Protein AF-A0AAN5DGM5-F1 (afdb_monomer_lite)

Radius of gyration: 19.51 Å; chains: 1; bounding box: 42×39×51 Å

Sequence (216 aa):
RHYKTPEELQELLDSEIKGEKAELPANNFLENSLRIAIAGEFTATELKVYGYPEVNPQYLFLVEYSKLQFPYLHVRAPLNGHKLDLLEESAPLIISKIAHLLAKHGKLLVVGDAESCDICYRHLCTVTGEKYQTSPVSPTCACGMFYMTPSQKEAVLAENFTVPEGFSLEPVDVDRDGETIHRLWKNGISAELPRNRLRYLPSLCARTTEGESQDG

InterPro domains:
  IPR053225 Acyl-CoA N-acyltransferase VerG-like [PTHR20958] (2-212)

Structure (mmCIF, N/CA/C/O backbone):
data_AF-A0AAN5DGM5-F1
#
_entry.id   AF-A0AAN5DGM5-F1
#
loop_
_atom_site.group_PDB
_atom_site.id
_atom_site.type_symbol
_atom_site.label_atom_id
_atom_site.label_alt_id
_atom_site.label_comp_id
_atom_site.label_asym_id
_atom_site.label_entity_id
_atom_site.label_seq_id
_atom_site.pdbx_PDB_ins_code
_atom_site.Cartn_x
_atom_site.Cartn_y
_atom_site.Cartn_z
_atom_site.occupancy
_atom_site.B_iso_or_equiv
_atom_site.auth_seq_id
_atom_site.auth_comp_id
_atom_site.auth_asym_id
_atom_site.auth_atom_id
_atom_site.pdbx_PDB_model_num
ATOM 1 N N . ARG A 1 1 ? -11.611 10.936 11.040 1.00 93.25 1 ARG A N 1
ATOM 2 C CA . ARG A 1 1 ? -11.872 11.398 9.653 1.00 93.25 1 ARG A CA 1
ATOM 3 C C . ARG A 1 1 ? -11.704 10.234 8.686 1.00 93.25 1 ARG A C 1
ATOM 5 O O . ARG A 1 1 ? -10.766 9.465 8.849 1.00 93.25 1 ARG A O 1
ATOM 12 N N . HIS A 1 2 ? -12.602 10.075 7.714 1.00 94.94 2 HIS A N 1
ATOM 13 C CA . HIS A 1 2 ? -12.475 9.107 6.615 1.00 94.94 2 HIS A CA 1
ATOM 14 C C . HIS A 1 2 ? -12.337 9.904 5.319 1.00 94.94 2 HIS A C 1
ATOM 16 O O . HIS A 1 2 ? -13.232 10.693 5.033 1.00 94.94 2 HIS A O 1
ATOM 22 N N . TYR A 1 3 ? -11.238 9.710 4.592 1.00 94.06 3 TYR A N 1
ATOM 23 C CA . TYR A 1 3 ? -10.985 10.326 3.290 1.00 94.06 3 TYR A CA 1
ATOM 24 C C . TYR A 1 3 ? -11.535 9.401 2.205 1.00 94.06 3 TYR A C 1
ATOM 26 O O . TYR A 1 3 ? -11.106 8.250 2.107 1.00 94.06 3 TYR A O 1
ATOM 34 N N . LYS A 1 4 ? -12.537 9.867 1.464 1.00 91.00 4 LYS A N 1
ATOM 35 C CA . LYS A 1 4 ? -13.347 9.054 0.550 1.00 91.00 4 LYS A CA 1
ATOM 36 C C . LYS A 1 4 ? -13.208 9.470 -0.903 1.00 91.00 4 LYS A C 1
ATOM 38 O O . LYS A 1 4 ? -13.344 8.609 -1.767 1.00 91.00 4 LYS A O 1
ATOM 43 N N . THR A 1 5 ? -13.025 10.759 -1.175 1.00 92.00 5 THR A N 1
ATOM 44 C CA . THR A 1 5 ? -12.980 11.264 -2.554 1.00 92.00 5 THR A CA 1
ATOM 45 C C . THR A 1 5 ? -11.542 11.472 -3.029 1.00 92.00 5 THR A C 1
ATOM 47 O O . THR A 1 5 ? -10.653 11.682 -2.198 1.00 92.00 5 THR A O 1
ATOM 50 N N . PRO A 1 6 ? -11.284 11.437 -4.350 1.00 91.31 6 PRO A N 1
ATOM 51 C CA . PRO A 1 6 ? -9.972 11.774 -4.899 1.00 91.31 6 PRO A CA 1
ATOM 52 C C . PRO A 1 6 ? -9.467 13.146 -4.438 1.00 91.31 6 PRO A C 1
ATOM 54 O O . PRO A 1 6 ? -8.285 13.287 -4.146 1.00 91.31 6 PRO A O 1
ATOM 57 N N . GLU A 1 7 ? -10.353 14.134 -4.292 1.00 94.88 7 GLU A N 1
ATOM 58 C CA . GLU A 1 7 ? -10.009 15.474 -3.805 1.00 94.88 7 GLU A CA 1
ATOM 59 C C . GLU A 1 7 ? -9.553 15.438 -2.343 1.00 94.88 7 GLU A C 1
ATOM 61 O O . GLU A 1 7 ? -8.513 15.998 -2.012 1.00 94.88 7 GLU A O 1
ATOM 66 N N . GLU A 1 8 ? -10.270 14.722 -1.471 1.00 94.81 8 GLU A N 1
ATOM 67 C CA . GLU A 1 8 ? -9.873 14.555 -0.066 1.00 94.81 8 GLU A CA 1
ATOM 68 C C . GLU A 1 8 ? -8.538 13.809 0.074 1.00 94.81 8 GLU A C 1
ATOM 70 O O . GLU A 1 8 ? -7.737 14.116 0.960 1.00 94.81 8 GLU A O 1
ATOM 75 N N . LEU A 1 9 ? -8.291 12.817 -0.787 1.00 94.06 9 LEU A N 1
ATOM 76 C CA . LEU A 1 9 ? -7.024 12.087 -0.826 1.00 94.06 9 LEU A CA 1
ATOM 77 C C . LEU A 1 9 ? -5.889 12.964 -1.368 1.00 94.06 9 LEU A C 1
ATOM 79 O O . LEU A 1 9 ? -4.776 12.881 -0.851 1.00 94.06 9 LEU A O 1
ATOM 83 N N . GLN A 1 10 ? -6.162 13.823 -2.353 1.00 94.44 10 GLN A N 1
ATOM 84 C CA . GLN A 1 10 ? -5.197 14.787 -2.878 1.00 94.44 10 GLN A CA 1
ATOM 85 C C . GLN A 1 10 ? -4.853 15.854 -1.833 1.00 94.44 10 GLN A C 1
ATOM 87 O O . GLN A 1 10 ? -3.680 16.158 -1.652 1.00 94.44 10 GLN A O 1
ATOM 92 N N . GLU A 1 11 ? -5.835 16.374 -1.091 1.00 93.69 11 GLU A N 1
ATOM 93 C CA . GLU A 1 11 ? -5.597 17.279 0.042 1.00 93.69 11 GLU A CA 1
ATOM 94 C C . GLU A 1 11 ? -4.718 16.622 1.113 1.00 93.69 11 GLU A C 1
ATOM 96 O O . GLU A 1 11 ? -3.781 17.240 1.627 1.00 93.69 11 GLU A O 1
ATOM 101 N N . LEU A 1 12 ? -5.001 15.357 1.444 1.00 93.25 12 LEU A N 1
ATOM 102 C CA . LEU A 1 12 ? -4.192 14.597 2.390 1.00 93.25 12 LEU A CA 1
ATOM 103 C C . LEU A 1 12 ? -2.760 14.427 1.875 1.00 93.25 12 LEU A C 1
ATOM 105 O O . LEU A 1 12 ? -1.821 14.732 2.612 1.00 93.25 12 LEU A O 1
ATOM 109 N N . LEU A 1 13 ? -2.600 13.989 0.624 1.00 92.12 13 LEU A N 1
ATOM 110 C CA . LEU A 1 13 ? -1.303 13.828 -0.030 1.00 92.12 13 LEU A CA 1
ATOM 111 C C . LEU A 1 13 ? -0.506 15.133 0.030 1.00 92.12 13 LEU A C 1
ATOM 113 O O . LEU A 1 13 ? 0.624 15.148 0.504 1.00 92.12 13 LEU A O 1
ATOM 117 N N . ASP A 1 14 ? -1.129 16.241 -0.346 1.00 91.81 14 ASP A N 1
ATOM 118 C CA . ASP A 1 14 ? -0.544 17.573 -0.299 1.00 91.81 14 ASP A CA 1
ATOM 119 C C . ASP A 1 14 ? -0.138 18.008 1.116 1.00 91.81 14 ASP A C 1
ATOM 121 O O . ASP A 1 14 ? 0.838 18.732 1.286 1.00 91.81 14 ASP A O 1
ATOM 125 N N . SER A 1 15 ? -0.888 17.622 2.146 1.00 89.75 15 SER A N 1
ATOM 126 C CA . SER A 1 15 ? -0.602 18.022 3.531 1.00 89.75 15 SER A CA 1
ATOM 127 C C . SER A 1 15 ? 0.514 17.195 4.190 1.00 89.75 15 SER A C 1
ATOM 129 O O . SER A 1 15 ? 1.285 17.701 5.021 1.00 89.75 15 SER A O 1
ATOM 131 N N . GLU A 1 16 ? 0.621 15.921 3.811 1.00 88.38 16 GLU A N 1
ATOM 132 C CA . GLU A 1 16 ? 1.571 14.969 4.386 1.00 88.38 16 GLU A CA 1
ATOM 133 C C . GLU A 1 16 ? 2.859 14.841 3.571 1.00 88.38 16 GLU A C 1
ATOM 135 O O . GLU A 1 16 ? 3.901 14.551 4.153 1.00 88.38 16 GLU A O 1
ATOM 140 N N . ILE A 1 17 ? 2.811 15.115 2.267 1.00 86.75 17 ILE A N 1
ATOM 141 C CA . ILE A 1 17 ? 3.907 14.941 1.305 1.00 86.75 17 ILE A CA 1
ATOM 142 C C . ILE A 1 17 ? 4.260 16.301 0.674 1.00 86.75 17 ILE A C 1
ATOM 144 O O . ILE A 1 17 ? 4.152 16.514 -0.532 1.00 86.75 17 ILE A O 1
ATOM 148 N N . LYS A 1 18 ? 4.670 17.265 1.508 1.00 81.75 18 LYS A N 1
ATOM 149 C CA . LYS A 1 18 ? 5.222 18.561 1.068 1.00 81.75 18 LYS A CA 1
ATOM 150 C C . LYS A 1 18 ? 6.511 18.898 1.805 1.00 81.75 18 LYS A C 1
ATOM 152 O O . LYS A 1 18 ? 6.652 18.615 2.997 1.00 81.75 18 LYS A O 1
ATOM 157 N N . GLY A 1 19 ? 7.422 19.555 1.087 1.00 81.94 19 GLY A N 1
ATOM 158 C CA . GLY A 1 19 ? 8.721 19.976 1.609 1.00 81.94 19 GLY A CA 1
ATOM 159 C C . GLY A 1 19 ? 9.521 18.792 2.150 1.00 81.94 19 GLY A C 1
ATOM 160 O O . GLY A 1 19 ? 9.533 17.722 1.552 1.00 81.94 19 GLY A O 1
ATOM 161 N N . GLU A 1 20 ? 10.125 18.968 3.321 1.00 81.00 20 GLU A N 1
ATOM 162 C CA . GLU A 1 20 ? 10.979 17.960 3.965 1.00 81.00 20 GLU A CA 1
ATOM 163 C C . GLU A 1 20 ? 10.255 16.640 4.271 1.00 81.00 20 GLU A C 1
ATOM 165 O O . GLU A 1 20 ? 10.893 15.596 4.357 1.00 81.00 20 GLU A O 1
ATOM 170 N N . LYS A 1 21 ? 8.919 16.641 4.396 1.00 82.56 21 LYS A N 1
ATOM 171 C CA . LYS A 1 21 ? 8.162 15.406 4.645 1.00 82.56 21 LYS A CA 1
ATOM 172 C C . LYS A 1 21 ? 8.168 14.450 3.450 1.00 82.56 21 LYS A C 1
ATOM 174 O O . LYS A 1 21 ? 8.011 13.250 3.662 1.00 82.56 21 LYS A O 1
ATOM 179 N N . ALA A 1 22 ? 8.317 14.960 2.226 1.00 79.06 22 ALA A N 1
ATOM 180 C CA . ALA A 1 22 ? 8.390 14.123 1.026 1.00 79.06 22 ALA A CA 1
ATOM 181 C C . ALA A 1 22 ? 9.665 13.265 1.002 1.00 79.06 22 ALA A C 1
ATOM 183 O O . ALA A 1 22 ? 9.681 12.194 0.413 1.00 79.06 22 ALA A O 1
ATOM 184 N N . GLU A 1 23 ? 10.702 13.705 1.714 1.00 79.19 23 GLU A N 1
ATOM 185 C CA . GLU A 1 23 ? 11.991 13.019 1.807 1.00 79.19 23 GLU A CA 1
ATOM 186 C C . GLU A 1 23 ? 12.019 11.924 2.882 1.00 79.19 23 GLU A C 1
ATOM 188 O O . GLU A 1 23 ? 13.017 11.221 3.039 1.00 79.19 23 GLU A O 1
ATOM 193 N N . LEU A 1 24 ? 10.949 11.792 3.676 1.00 79.69 24 LEU A N 1
ATOM 194 C CA . LEU A 1 24 ? 10.902 10.835 4.774 1.00 79.69 24 LEU A CA 1
ATOM 195 C C . LEU A 1 24 ? 10.512 9.451 4.248 1.00 79.69 24 LEU A C 1
ATOM 197 O O . LEU A 1 24 ? 9.381 9.277 3.791 1.00 79.69 24 LEU A O 1
ATOM 201 N N . PRO A 1 25 ? 11.361 8.421 4.409 1.00 77.50 25 PRO A N 1
ATOM 202 C CA . PRO A 1 25 ? 11.077 7.091 3.870 1.00 77.50 25 PRO A CA 1
ATOM 203 C C . PRO A 1 25 ? 9.758 6.485 4.383 1.00 77.50 25 PRO A C 1
ATOM 205 O O . PRO A 1 25 ? 9.043 5.807 3.644 1.00 77.50 25 PRO A O 1
ATOM 208 N N . ALA A 1 26 ? 9.380 6.805 5.627 1.00 76.44 26 ALA A N 1
ATOM 209 C CA . ALA A 1 26 ? 8.115 6.395 6.243 1.00 76.44 26 ALA A CA 1
ATOM 210 C C . ALA A 1 26 ? 6.863 6.901 5.496 1.00 76.44 26 ALA A C 1
ATOM 212 O O . ALA A 1 26 ? 5.772 6.358 5.672 1.00 76.44 26 ALA A O 1
ATOM 213 N N . ASN A 1 27 ? 7.004 7.931 4.660 1.00 84.38 27 ASN A N 1
ATOM 214 C CA . ASN A 1 27 ? 5.920 8.503 3.876 1.00 84.38 27 ASN A CA 1
ATOM 215 C C . ASN A 1 27 ? 5.805 7.902 2.462 1.00 84.38 27 ASN A C 1
ATOM 217 O O . ASN A 1 27 ? 4.760 8.070 1.837 1.00 84.38 27 ASN A O 1
ATOM 221 N N . ASN A 1 28 ? 6.790 7.133 1.978 1.00 82.12 28 ASN A N 1
ATOM 222 C CA . ASN A 1 28 ? 6.756 6.548 0.628 1.00 82.12 28 ASN A CA 1
ATOM 223 C C . ASN A 1 28 ? 5.550 5.625 0.413 1.00 82.12 28 ASN A C 1
ATOM 225 O O . ASN A 1 28 ? 4.929 5.631 -0.649 1.00 82.12 28 ASN A O 1
ATOM 229 N N . PHE A 1 29 ? 5.198 4.822 1.423 1.00 82.81 29 PHE A N 1
ATOM 230 C CA . PHE A 1 29 ? 4.027 3.948 1.334 1.00 82.81 29 PHE A CA 1
ATOM 231 C C . PHE A 1 29 ? 2.728 4.758 1.250 1.00 82.81 29 PHE A C 1
ATOM 233 O O . PHE A 1 29 ? 1.855 4.441 0.440 1.00 82.81 29 PHE A O 1
ATOM 240 N N . LEU A 1 30 ? 2.614 5.814 2.065 1.00 87.88 30 LEU A N 1
ATOM 241 C CA . LEU A 1 30 ? 1.468 6.721 2.059 1.00 87.88 30 LEU A CA 1
ATOM 242 C C . LEU A 1 30 ? 1.332 7.398 0.693 1.00 87.88 30 LEU A C 1
ATOM 244 O O . LEU A 1 30 ? 0.261 7.334 0.097 1.00 87.88 30 LEU A O 1
ATOM 248 N N . GLU A 1 31 ? 2.414 7.988 0.182 1.00 89.31 31 GLU A N 1
ATOM 249 C CA . GLU A 1 31 ? 2.430 8.650 -1.121 1.00 89.31 31 GLU A CA 1
ATOM 250 C C . GLU A 1 31 ? 1.983 7.705 -2.239 1.00 89.31 31 GLU A C 1
ATOM 252 O O . GLU A 1 31 ? 1.035 8.015 -2.960 1.00 89.31 31 GLU A O 1
ATOM 257 N N . ASN A 1 32 ? 2.617 6.535 -2.359 1.00 86.31 32 ASN A N 1
ATOM 258 C CA . ASN A 1 32 ? 2.301 5.581 -3.420 1.00 86.31 32 ASN A CA 1
ATOM 259 C C . ASN A 1 32 ? 0.852 5.090 -3.332 1.00 86.31 32 ASN A C 1
ATOM 261 O O . ASN A 1 32 ? 0.148 5.068 -4.340 1.00 86.31 32 ASN A O 1
ATOM 265 N N . SER A 1 33 ? 0.384 4.750 -2.129 1.00 87.56 33 SER A N 1
ATOM 266 C CA . SER A 1 33 ? -0.987 4.271 -1.924 1.00 87.56 33 SER A CA 1
ATOM 267 C C . SER A 1 33 ? -2.019 5.333 -2.300 1.00 87.56 33 SER A C 1
ATOM 269 O O . SER A 1 33 ? -2.997 5.030 -2.983 1.00 87.56 33 SER A O 1
ATOM 271 N N . LEU A 1 34 ? -1.793 6.588 -1.894 1.00 90.69 34 LEU A N 1
ATOM 272 C CA . LEU A 1 34 ? -2.684 7.698 -2.229 1.00 90.69 34 LEU A CA 1
ATOM 273 C C . LEU A 1 34 ? -2.665 7.997 -3.727 1.00 90.69 34 LEU A C 1
ATOM 275 O O . LEU A 1 34 ? -3.733 8.127 -4.314 1.00 90.69 34 LEU A O 1
ATOM 279 N N . ARG A 1 35 ? -1.491 8.053 -4.368 1.00 89.38 35 ARG A N 1
ATOM 280 C CA . ARG A 1 35 ? -1.385 8.302 -5.816 1.00 89.38 35 ARG A CA 1
ATOM 281 C C . ARG A 1 35 ? -2.115 7.241 -6.634 1.00 89.38 35 ARG A C 1
ATOM 283 O O . ARG A 1 35 ? -2.864 7.594 -7.538 1.00 89.38 35 ARG A O 1
ATOM 290 N N . ILE A 1 36 ? -1.945 5.965 -6.285 1.00 85.00 36 ILE A N 1
ATOM 291 C CA . ILE A 1 36 ? -2.647 4.854 -6.943 1.00 85.00 36 ILE A CA 1
ATOM 292 C C . ILE A 1 36 ? -4.165 4.992 -6.761 1.00 85.00 36 ILE A C 1
ATOM 294 O O . ILE A 1 36 ? -4.918 4.845 -7.724 1.00 85.00 36 ILE A O 1
ATOM 298 N N . ALA A 1 37 ? -4.621 5.308 -5.546 1.00 87.31 37 ALA A N 1
ATOM 299 C CA . ALA A 1 37 ? -6.043 5.480 -5.265 1.00 87.31 37 ALA A CA 1
ATOM 300 C C . ALA A 1 37 ? -6.655 6.701 -5.973 1.00 87.31 37 ALA A C 1
ATOM 302 O O . ALA A 1 37 ? -7.774 6.607 -6.469 1.00 87.31 37 ALA A O 1
ATOM 303 N N . ILE A 1 38 ? -5.928 7.821 -6.056 1.00 88.94 38 ILE A N 1
ATOM 304 C CA . ILE A 1 38 ? -6.352 9.047 -6.754 1.00 88.94 38 ILE A CA 1
ATOM 305 C C . ILE A 1 38 ? -6.452 8.805 -8.261 1.00 88.94 38 ILE A C 1
ATOM 307 O O . ILE A 1 38 ? -7.429 9.221 -8.877 1.00 88.94 38 ILE A O 1
ATOM 311 N N . ALA A 1 39 ? -5.465 8.121 -8.850 1.00 84.00 39 ALA A N 1
ATOM 312 C CA . ALA A 1 39 ? -5.478 7.797 -10.273 1.00 84.00 39 ALA A CA 1
ATOM 313 C C . ALA A 1 39 ? -6.661 6.884 -10.641 1.00 84.00 39 ALA A C 1
ATOM 315 O O . ALA A 1 39 ? -7.145 6.916 -11.768 1.00 84.00 39 ALA A O 1
ATOM 316 N N . GLY A 1 40 ? -7.136 6.062 -9.695 1.00 76.81 40 GLY A N 1
ATOM 317 C CA . GLY A 1 40 ? -8.248 5.132 -9.911 1.00 76.81 40 GLY A CA 1
ATOM 318 C C . GLY A 1 40 ? -7.931 4.012 -10.910 1.00 76.81 40 GLY A C 1
ATOM 319 O O . GLY A 1 40 ? -8.819 3.245 -11.278 1.00 76.81 40 GLY A O 1
ATOM 320 N N . GLU A 1 41 ? -6.675 3.903 -11.347 1.00 69.44 41 GLU A N 1
ATOM 321 C CA . GLU A 1 41 ? -6.234 2.954 -12.371 1.00 69.44 41 GLU A CA 1
ATOM 322 C C . GLU A 1 41 ? -6.174 1.522 -11.822 1.00 69.44 41 GLU A C 1
ATOM 324 O O . GLU A 1 41 ? -6.493 0.560 -12.520 1.00 69.44 41 GLU A O 1
ATOM 329 N N . PHE A 1 42 ? -5.847 1.361 -10.536 1.00 69.06 42 PHE A N 1
ATOM 330 C CA . PHE A 1 42 ? -5.748 0.052 -9.899 1.00 69.06 42 PHE A CA 1
ATOM 331 C C . PHE A 1 42 ? -7.088 -0.403 -9.304 1.00 69.06 42 PHE A C 1
ATOM 333 O O . PHE A 1 42 ? -7.377 -0.208 -8.127 1.00 69.06 42 PHE A O 1
ATOM 340 N N . THR A 1 43 ? -7.909 -1.061 -10.121 1.00 70.12 43 THR A N 1
ATOM 341 C CA . THR A 1 43 ? -9.258 -1.525 -9.728 1.00 70.12 43 THR A CA 1
ATOM 342 C C . THR A 1 43 ? -9.278 -2.855 -8.966 1.00 70.12 43 THR A C 1
ATOM 344 O O . THR A 1 43 ? -10.329 -3.292 -8.496 1.00 70.12 43 THR A O 1
ATOM 347 N N . ALA A 1 44 ? -8.127 -3.518 -8.823 1.00 74.81 44 ALA A N 1
ATOM 348 C CA . ALA A 1 44 ? -8.047 -4.835 -8.193 1.00 74.81 44 ALA A CA 1
ATOM 349 C C . ALA A 1 44 ? -8.237 -4.796 -6.672 1.00 74.81 44 ALA A C 1
ATOM 351 O O . ALA A 1 44 ? -8.531 -5.830 -6.067 1.00 74.81 44 ALA A O 1
ATOM 352 N N . THR A 1 45 ? -8.056 -3.630 -6.052 1.00 83.38 45 THR A N 1
ATOM 353 C CA . THR A 1 45 ? -8.182 -3.445 -4.607 1.00 83.38 45 THR A CA 1
ATOM 354 C C . THR A 1 45 ? -8.903 -2.152 -4.284 1.00 83.38 45 THR A C 1
ATOM 356 O O . THR A 1 45 ? -8.751 -1.149 -4.971 1.00 83.38 45 THR A O 1
ATOM 359 N N . GLU A 1 46 ? -9.632 -2.164 -3.182 1.00 88.62 46 GLU A N 1
ATOM 360 C CA . GLU A 1 46 ? -10.189 -0.976 -2.560 1.00 88.62 46 GLU A CA 1
ATOM 361 C C . GLU A 1 46 ? -9.207 -0.459 -1.507 1.00 88.62 46 GLU A C 1
ATOM 363 O O . GLU A 1 46 ? -8.685 -1.243 -0.710 1.00 88.62 46 GLU A O 1
ATOM 368 N N . LEU A 1 47 ? -8.991 0.858 -1.477 1.00 91.31 47 LEU A N 1
ATOM 369 C CA . LEU A 1 47 ? -8.238 1.539 -0.427 1.00 91.31 47 LEU A CA 1
ATOM 370 C C . LEU A 1 47 ? -9.186 2.418 0.390 1.00 91.31 47 LEU A C 1
ATOM 372 O O . LEU A 1 47 ? -9.867 3.285 -0.154 1.00 91.31 47 LEU A O 1
ATOM 376 N N . LYS A 1 48 ? -9.207 2.226 1.710 1.00 94.00 48 LYS A N 1
ATOM 377 C CA . LYS A 1 48 ? -9.874 3.134 2.654 1.00 94.00 48 LYS A CA 1
ATOM 378 C C . LYS A 1 48 ? -8.837 3.831 3.514 1.00 94.00 48 LYS A C 1
ATOM 380 O O . LYS A 1 48 ? -7.985 3.164 4.093 1.00 94.00 48 LYS A O 1
ATOM 385 N N . VAL A 1 49 ? -8.939 5.151 3.641 1.00 95.38 49 VAL A N 1
ATOM 386 C CA . VAL A 1 49 ? -7.974 5.949 4.407 1.00 95.38 49 VAL A CA 1
ATOM 387 C C . VAL A 1 49 ? -8.673 6.643 5.567 1.00 95.38 49 VAL A C 1
ATOM 389 O O . VAL A 1 49 ? -9.630 7.399 5.387 1.00 95.38 49 VAL A O 1
ATOM 392 N N . TYR A 1 50 ? -8.182 6.408 6.778 1.00 96.56 50 TYR A N 1
ATOM 393 C CA . TYR A 1 50 ? -8.705 7.013 7.996 1.00 96.56 50 TYR A CA 1
ATOM 394 C C . TYR A 1 50 ? -7.627 7.817 8.708 1.00 96.56 50 TYR A C 1
ATOM 396 O O . TYR A 1 50 ? -6.483 7.392 8.790 1.00 96.56 50 TYR A O 1
ATOM 404 N N . GLY A 1 51 ? -8.011 8.961 9.264 1.00 96.25 51 GLY A N 1
ATOM 405 C CA . GLY A 1 51 ? -7.171 9.774 10.135 1.00 96.25 51 GLY A CA 1
ATOM 406 C C . GLY A 1 51 ? -7.748 9.877 11.543 1.00 96.25 51 GLY A C 1
ATOM 407 O O . GLY A 1 51 ? -8.969 10.035 11.696 1.00 96.25 51 GLY A O 1
ATOM 408 N N . TYR A 1 52 ? -6.869 9.814 12.547 1.00 96.69 52 TYR A N 1
ATOM 409 C CA . TYR A 1 52 ? -7.208 10.030 13.954 1.00 96.69 52 TYR A CA 1
ATOM 410 C C . TYR A 1 52 ? -6.209 10.963 14.663 1.00 96.69 52 TYR A C 1
ATOM 412 O O . TYR A 1 52 ? -5.000 10.785 14.487 1.00 96.69 52 TYR A O 1
ATOM 420 N N . PRO A 1 53 ? -6.665 11.921 15.496 1.00 94.94 53 PRO A N 1
ATOM 421 C CA . PRO A 1 53 ? -8.057 12.340 15.719 1.00 94.94 53 PRO A CA 1
ATOM 422 C C . PRO A 1 53 ? -8.725 12.870 14.446 1.00 94.94 53 PRO A C 1
ATOM 424 O O . PRO A 1 53 ? -8.074 13.019 13.418 1.00 94.94 53 PRO A O 1
ATOM 427 N N . GLU A 1 54 ? -10.039 13.116 14.462 1.00 90.75 54 GLU A N 1
ATOM 428 C CA . GLU A 1 54 ? -10.732 13.547 13.237 1.00 90.75 54 GLU A CA 1
ATOM 429 C C . GLU A 1 54 ? -10.294 14.924 12.742 1.00 90.75 54 GLU A C 1
ATOM 431 O O . GLU A 1 54 ? -10.192 15.142 11.534 1.00 90.75 54 GLU A O 1
ATOM 436 N N . VAL A 1 55 ? -10.016 15.824 13.681 1.00 89.88 55 VAL A N 1
ATOM 437 C CA . VAL A 1 55 ? -9.447 17.143 13.423 1.00 89.88 55 VAL A CA 1
ATOM 438 C C . VAL A 1 55 ? -7.941 17.049 13.641 1.00 89.88 55 VAL A C 1
ATOM 440 O O . VAL A 1 55 ? -7.503 16.574 14.685 1.00 89.88 55 VAL A O 1
ATOM 443 N N . ASN A 1 56 ? -7.158 17.504 12.662 1.00 89.12 56 ASN A N 1
ATOM 444 C CA . ASN A 1 56 ? -5.691 17.416 12.647 1.00 89.12 56 ASN A CA 1
ATOM 445 C C . ASN A 1 56 ? -5.146 15.998 12.930 1.00 89.12 56 ASN A C 1
ATOM 447 O O . ASN A 1 56 ? -4.449 15.798 13.934 1.00 89.12 56 ASN A O 1
ATOM 451 N N . PRO A 1 57 ? -5.441 15.011 12.060 1.00 93.06 57 PRO A N 1
ATOM 452 C CA . PRO A 1 57 ? -5.000 13.634 12.252 1.00 93.06 57 PRO A CA 1
ATOM 453 C C . PRO A 1 57 ? -3.503 13.514 12.521 1.00 93.06 57 PRO A C 1
ATOM 455 O O . PRO A 1 57 ? -2.683 14.178 11.895 1.00 93.06 57 PRO A O 1
ATOM 458 N N . GLN A 1 58 ? -3.161 12.662 13.479 1.00 93.31 58 GLN A N 1
ATOM 459 C CA . GLN A 1 58 ? -1.786 12.356 13.869 1.00 93.31 58 GLN A CA 1
ATOM 460 C C . GLN A 1 58 ? -1.390 10.961 13.379 1.00 93.31 58 GLN A C 1
ATOM 462 O O . GLN A 1 58 ? -0.274 10.769 12.901 1.00 93.31 58 GLN A O 1
ATOM 467 N N . TYR A 1 59 ? -2.329 10.015 13.453 1.00 95.06 59 TYR A N 1
ATOM 468 C CA . TYR A 1 59 ? -2.213 8.689 12.858 1.00 95.06 59 TYR A CA 1
ATOM 469 C C . TYR A 1 59 ? -3.036 8.605 11.580 1.00 95.06 59 TYR A C 1
ATOM 471 O O . TYR A 1 59 ? -4.155 9.130 11.514 1.00 95.06 59 TYR A O 1
ATOM 479 N N . LEU A 1 60 ? -2.493 7.892 10.595 1.00 95.50 60 LEU A N 1
ATOM 480 C CA . LEU A 1 60 ? -3.217 7.501 9.391 1.00 95.50 60 LEU A CA 1
ATOM 481 C C . LEU A 1 60 ? -3.285 5.978 9.305 1.00 95.50 60 LEU A C 1
ATOM 483 O O . LEU A 1 60 ? -2.297 5.285 9.536 1.00 95.50 60 LEU A O 1
ATOM 487 N N . PHE A 1 61 ? -4.457 5.476 8.944 1.00 95.56 61 PHE A N 1
ATOM 488 C CA . PHE A 1 61 ? -4.756 4.060 8.795 1.00 95.56 61 PHE A CA 1
ATOM 489 C C . PHE A 1 61 ? -5.226 3.817 7.369 1.00 95.56 61 PHE A C 1
ATOM 491 O O . PHE A 1 61 ? -6.280 4.312 6.964 1.00 95.56 61 PHE A O 1
ATOM 498 N N . LEU A 1 62 ? -4.435 3.074 6.607 1.00 95.00 62 LEU A N 1
ATOM 499 C CA . LEU A 1 62 ? -4.712 2.733 5.220 1.00 95.00 62 LEU A CA 1
ATOM 500 C C . LEU A 1 62 ? -5.133 1.270 5.179 1.00 95.00 62 LEU A C 1
ATOM 502 O O . LEU A 1 62 ? -4.377 0.402 5.596 1.00 95.00 62 LEU A O 1
ATOM 506 N N . VAL A 1 63 ? -6.346 0.999 4.712 1.00 94.12 63 VAL A N 1
ATOM 507 C CA . VAL A 1 63 ? -6.901 -0.351 4.627 1.00 94.12 63 VAL A CA 1
ATOM 508 C C . VAL A 1 63 ? -7.064 -0.720 3.163 1.00 94.12 63 VAL A C 1
ATOM 510 O O . VAL A 1 63 ? -8.008 -0.263 2.520 1.00 94.12 63 VAL A O 1
ATOM 513 N N . GLU A 1 64 ? -6.153 -1.544 2.655 1.00 91.56 64 GLU A N 1
ATOM 514 C CA . GLU A 1 64 ? -6.197 -2.107 1.304 1.00 91.56 64 GLU A CA 1
ATOM 515 C C . GLU A 1 64 ? -6.826 -3.505 1.353 1.00 91.56 64 GLU A C 1
ATOM 517 O O . GLU A 1 64 ? -6.420 -4.356 2.144 1.00 91.56 64 GLU A O 1
ATOM 522 N N . TYR A 1 65 ? -7.830 -3.785 0.527 1.00 91.38 65 TYR A N 1
ATOM 523 C CA . TYR A 1 65 ? -8.477 -5.101 0.491 1.00 91.38 65 TYR A CA 1
ATOM 524 C C . TYR A 1 65 ? -9.132 -5.372 -0.859 1.00 91.38 65 TYR A C 1
ATOM 526 O O . TYR A 1 65 ? -9.348 -4.471 -1.660 1.00 91.38 65 TYR A O 1
ATOM 534 N N . SER A 1 66 ? -9.487 -6.627 -1.122 1.00 88.44 66 SER A N 1
ATOM 535 C CA . SER A 1 66 ? -10.288 -6.979 -2.295 1.00 88.44 66 SER A CA 1
ATOM 536 C C . SER A 1 66 ? -11.095 -8.246 -2.039 1.00 88.44 66 SER A C 1
ATOM 538 O O . SER A 1 66 ? -11.138 -8.771 -0.928 1.00 88.44 66 SER A O 1
ATOM 540 N N . LYS A 1 67 ? -11.764 -8.776 -3.066 1.00 85.69 67 LYS A N 1
ATOM 541 C CA . LYS A 1 67 ? -12.356 -10.119 -2.975 1.00 85.69 67 LYS A CA 1
ATOM 542 C C . LYS A 1 67 ? -11.295 -11.226 -2.934 1.00 85.69 67 LYS A C 1
ATOM 544 O O . LYS A 1 67 ? -11.606 -12.308 -2.450 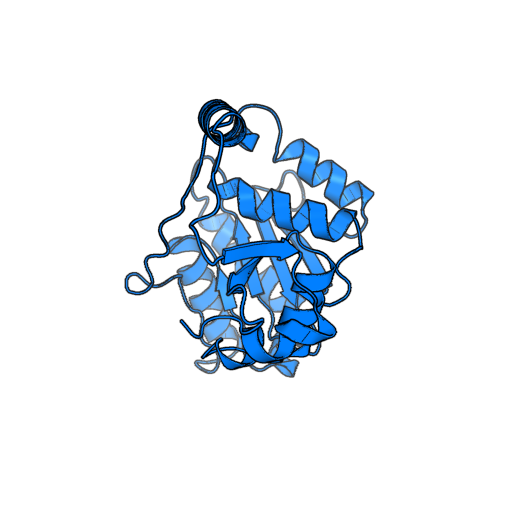1.00 85.69 67 LYS A O 1
ATOM 549 N N . LEU A 1 68 ? -10.085 -10.948 -3.416 1.00 83.94 68 LEU A N 1
ATOM 550 C CA . LEU A 1 68 ? -9.013 -11.922 -3.640 1.00 83.94 68 LEU A CA 1
ATOM 551 C C . LEU A 1 68 ? -7.927 -11.888 -2.559 1.00 83.94 68 LEU A C 1
ATOM 553 O O . LEU A 1 68 ? -7.175 -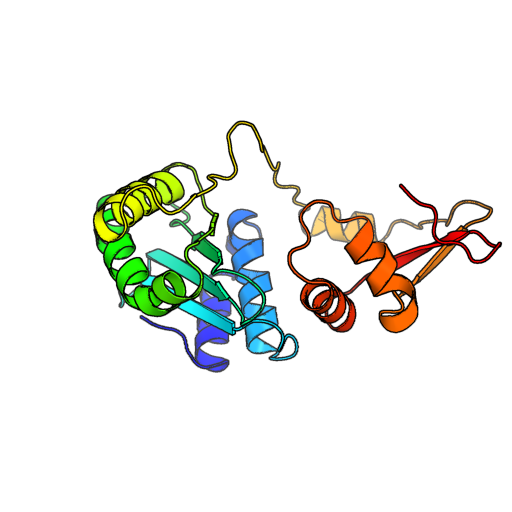12.849 -2.432 1.00 83.94 68 LEU A O 1
ATOM 557 N N . GLN A 1 69 ? -7.841 -10.802 -1.788 1.00 84.38 69 GLN A N 1
ATOM 558 C CA . GLN A 1 69 ? -6.878 -10.644 -0.699 1.00 84.38 69 GLN A CA 1
ATOM 559 C C . GLN A 1 69 ? -7.594 -10.312 0.612 1.00 84.38 69 GLN A C 1
ATOM 561 O O . GLN A 1 69 ? -8.580 -9.572 0.622 1.00 84.38 69 GLN A O 1
ATOM 566 N N . PHE A 1 70 ? -7.101 -10.865 1.723 1.00 85.50 70 PHE A N 1
ATOM 567 C CA . PHE A 1 70 ? -7.512 -10.417 3.057 1.00 85.50 70 PHE A CA 1
ATOM 568 C C . PHE A 1 70 ? -7.106 -8.946 3.262 1.00 85.50 70 PHE A C 1
ATOM 570 O O . PHE A 1 70 ? -6.225 -8.473 2.553 1.00 85.50 70 PHE A O 1
ATOM 577 N N . PRO A 1 71 ? -7.735 -8.196 4.180 1.00 90.12 71 PRO A N 1
ATOM 578 C CA . PRO A 1 71 ? -7.384 -6.797 4.408 1.00 90.12 71 PRO A CA 1
ATOM 579 C C . PRO A 1 71 ? -5.946 -6.612 4.913 1.00 90.12 71 PRO A C 1
ATOM 581 O O . PRO A 1 71 ? -5.468 -7.361 5.767 1.00 90.12 71 PRO A O 1
ATOM 584 N N . TYR A 1 72 ? -5.300 -5.566 4.405 1.00 89.25 72 TYR A N 1
ATOM 585 C CA . TYR A 1 72 ? -3.987 -5.064 4.794 1.00 89.25 72 TYR A CA 1
ATOM 586 C C . TYR A 1 72 ? -4.202 -3.702 5.452 1.00 89.25 72 TYR A C 1
ATOM 588 O O . TYR A 1 72 ? -4.662 -2.768 4.800 1.00 89.25 72 TYR A O 1
ATOM 596 N N . LEU A 1 73 ? -3.911 -3.594 6.745 1.00 91.69 73 LEU A N 1
ATOM 597 C CA . LEU A 1 73 ? -3.972 -2.358 7.514 1.00 91.69 73 LEU A CA 1
ATOM 598 C C . LEU A 1 73 ? -2.561 -1.799 7.679 1.00 91.69 73 LEU A C 1
ATOM 600 O O . LEU A 1 73 ? -1.781 -2.323 8.465 1.00 91.69 73 LEU A O 1
ATOM 604 N N . HIS A 1 74 ? -2.249 -0.716 6.981 1.00 91.56 74 HIS A N 1
ATOM 605 C CA . HIS A 1 74 ? -1.032 0.048 7.205 1.00 91.56 74 HIS A CA 1
ATOM 606 C C . HIS A 1 74 ? -1.280 1.178 8.208 1.00 91.56 74 HIS A C 1
ATOM 608 O O . HIS A 1 74 ? -2.167 2.014 8.011 1.00 91.56 74 HIS A O 1
ATOM 614 N N . VAL A 1 75 ? -0.480 1.214 9.270 1.00 91.62 75 VAL A N 1
ATOM 615 C CA . VAL A 1 75 ? -0.512 2.225 10.327 1.00 91.62 75 VAL A CA 1
ATOM 616 C C . VAL A 1 75 ? 0.674 3.160 10.135 1.00 91.62 75 VAL A C 1
ATOM 618 O O . VAL A 1 75 ? 1.827 2.755 10.252 1.00 91.62 75 VAL A O 1
ATOM 621 N N . ARG A 1 76 ? 0.391 4.430 9.851 1.00 90.94 76 ARG A N 1
ATOM 622 C CA . ARG A 1 76 ? 1.405 5.483 9.791 1.00 90.94 76 ARG A CA 1
ATOM 623 C C . ARG A 1 76 ? 1.400 6.254 11.105 1.00 90.94 76 ARG A C 1
ATOM 625 O O . ARG A 1 76 ? 0.434 6.965 11.400 1.00 90.94 76 ARG A O 1
ATOM 632 N N . ALA A 1 77 ? 2.492 6.132 11.854 1.00 90.81 77 ALA A N 1
ATOM 633 C CA . ALA A 1 77 ? 2.728 6.870 13.088 1.00 90.81 77 ALA A CA 1
ATOM 634 C C . ALA A 1 77 ? 3.062 8.356 12.833 1.00 90.81 77 ALA A C 1
ATOM 636 O O . ALA A 1 77 ? 3.540 8.712 11.752 1.00 90.81 77 ALA A O 1
ATOM 637 N N . PRO A 1 78 ? 2.837 9.251 13.812 1.00 90.56 78 PRO A N 1
ATOM 638 C CA . PRO A 1 78 ? 3.243 10.644 13.697 1.00 90.56 78 PRO A CA 1
ATOM 639 C C . PRO A 1 78 ? 4.758 10.768 13.489 1.00 90.56 78 PRO A C 1
ATOM 641 O O . PRO A 1 78 ? 5.543 10.084 14.141 1.00 90.56 78 PRO A O 1
ATOM 644 N N . LEU A 1 79 ? 5.177 11.710 12.640 1.00 84.94 79 LEU A N 1
ATOM 645 C CA . LEU A 1 79 ? 6.598 11.919 12.313 1.00 84.94 79 LEU A CA 1
ATOM 646 C C . LEU A 1 79 ? 7.457 12.316 13.523 1.00 84.94 79 LEU A C 1
ATOM 648 O O . LEU A 1 79 ? 8.653 12.056 13.546 1.00 84.94 79 LEU A O 1
ATOM 652 N N . ASN A 1 80 ? 6.837 12.923 14.537 1.00 86.44 80 ASN A N 1
ATOM 653 C CA . ASN A 1 80 ? 7.512 13.387 15.750 1.00 86.44 80 ASN A CA 1
ATOM 654 C C . ASN A 1 80 ? 7.497 12.335 16.876 1.00 86.44 80 ASN A C 1
ATOM 656 O O . ASN A 1 80 ? 7.707 12.682 18.037 1.00 86.44 80 ASN A O 1
ATOM 660 N N . GLY A 1 81 ? 7.213 11.072 16.545 1.00 87.88 81 GLY A N 1
ATOM 661 C CA . GLY A 1 81 ? 7.138 9.963 17.491 1.00 87.88 81 GLY A CA 1
ATOM 662 C C . GLY A 1 81 ? 5.718 9.632 17.952 1.00 87.88 81 GLY A C 1
ATOM 663 O O . GLY A 1 81 ? 4.754 10.371 17.719 1.00 87.88 81 GLY A O 1
ATOM 664 N N . HIS A 1 82 ? 5.592 8.480 18.610 1.00 92.38 82 HIS A N 1
ATOM 665 C CA . HIS A 1 82 ? 4.305 7.953 19.047 1.00 92.38 82 HIS A CA 1
ATOM 666 C C . HIS A 1 82 ? 3.624 8.838 20.088 1.00 92.38 82 HIS A C 1
ATOM 668 O O . HIS A 1 82 ? 4.209 9.251 21.087 1.00 92.38 82 HIS A O 1
ATOM 674 N N . LYS A 1 83 ? 2.321 9.028 19.884 1.00 94.62 83 LYS A N 1
ATOM 675 C CA . LYS A 1 83 ? 1.372 9.433 20.924 1.00 94.62 83 LYS A CA 1
ATOM 676 C C . LYS A 1 83 ? 0.562 8.190 21.279 1.00 94.62 83 LYS A C 1
ATOM 678 O O . LYS A 1 83 ? -0.348 7.848 20.526 1.00 94.62 83 LYS A O 1
ATOM 683 N N . LEU A 1 84 ? 0.969 7.467 22.323 1.00 94.38 84 LEU A N 1
ATOM 684 C CA . LEU A 1 84 ? 0.427 6.136 22.629 1.00 94.38 84 LEU A CA 1
ATOM 685 C C . LEU A 1 84 ? -1.065 6.185 22.965 1.00 94.38 84 LEU A C 1
ATOM 687 O O . LEU A 1 84 ? -1.817 5.417 22.379 1.00 94.38 84 LEU A O 1
ATOM 691 N N . ASP A 1 85 ? -1.504 7.163 23.760 1.00 95.81 85 ASP A N 1
ATOM 692 C CA . ASP A 1 85 ? -2.923 7.343 24.104 1.00 95.81 85 ASP A CA 1
ATOM 693 C C . ASP A 1 85 ? -3.809 7.424 22.848 1.00 95.81 85 ASP A C 1
ATOM 695 O O . ASP A 1 85 ? -4.829 6.750 22.735 1.00 95.81 85 ASP A O 1
ATOM 699 N N . LEU A 1 86 ? -3.369 8.176 21.830 1.00 96.44 86 LEU A N 1
ATOM 700 C CA . LEU A 1 86 ? -4.107 8.295 20.569 1.00 96.44 86 LEU A CA 1
ATOM 701 C C . LEU A 1 86 ? -4.126 6.988 19.770 1.00 96.44 86 LEU A C 1
ATOM 703 O O . LEU A 1 86 ? -5.085 6.729 19.043 1.00 96.44 86 LEU A O 1
ATOM 707 N N . LEU A 1 87 ? -3.066 6.184 19.850 1.00 95.31 87 LEU A N 1
ATOM 708 C CA . LEU A 1 87 ? -2.995 4.891 19.172 1.00 95.31 87 LEU A CA 1
ATOM 709 C C . LEU A 1 87 ? -3.909 3.865 19.851 1.00 95.31 87 LEU A C 1
ATOM 711 O O . LEU A 1 87 ? -4.657 3.175 19.160 1.00 95.31 87 LEU A O 1
ATOM 715 N N . GLU A 1 88 ? -3.910 3.824 21.184 1.00 95.69 88 GLU A N 1
ATOM 716 C CA . GLU A 1 88 ? -4.799 2.972 21.983 1.00 95.69 88 GLU A CA 1
ATOM 717 C C . GLU A 1 88 ? -6.278 3.347 21.802 1.00 95.69 88 GLU A C 1
ATOM 719 O O . GLU A 1 88 ? -7.139 2.471 21.741 1.00 95.69 88 GLU A O 1
ATOM 724 N N . GLU A 1 89 ? -6.590 4.634 21.633 1.00 95.75 89 GLU A N 1
ATOM 725 C CA . GLU A 1 89 ? -7.946 5.084 21.303 1.00 95.75 89 GLU A CA 1
ATOM 726 C C . GLU A 1 89 ? -8.357 4.718 19.868 1.00 95.75 89 GLU A C 1
ATOM 728 O O . GLU A 1 89 ? -9.491 4.305 19.612 1.00 95.75 89 GLU A O 1
ATOM 733 N N . SER A 1 90 ? -7.454 4.888 18.900 1.00 96.06 90 SER A N 1
ATOM 734 C CA . SER A 1 90 ? -7.792 4.764 17.478 1.00 96.06 90 SER A CA 1
ATOM 735 C C . SER A 1 90 ? -7.827 3.330 16.968 1.00 96.06 90 SER A C 1
ATOM 737 O O . SER A 1 90 ? -8.713 2.999 16.175 1.00 96.06 90 SER A O 1
ATOM 739 N N . ALA A 1 91 ? -6.924 2.462 17.424 1.00 93.69 91 ALA A N 1
ATOM 740 C CA . ALA A 1 91 ? -6.866 1.064 17.005 1.00 93.69 91 ALA A CA 1
ATOM 741 C C . ALA A 1 91 ? -8.224 0.328 17.113 1.00 93.69 91 ALA A C 1
ATOM 743 O O . ALA A 1 91 ? -8.683 -0.206 16.094 1.00 93.69 91 ALA A O 1
ATOM 744 N N . PRO A 1 92 ? -8.943 0.333 18.257 1.00 93.38 92 PRO A N 1
ATOM 745 C CA . PRO A 1 92 ? -10.242 -0.334 18.357 1.00 93.38 92 PRO A CA 1
ATOM 746 C C . PRO A 1 92 ? -11.306 0.298 17.447 1.00 93.38 92 PRO A C 1
ATOM 748 O O . PRO A 1 92 ? -12.144 -0.418 16.890 1.00 93.38 92 PRO A O 1
ATOM 751 N N . LEU A 1 93 ? -11.265 1.618 17.232 1.00 94.62 93 LEU A N 1
ATOM 752 C CA . LEU A 1 93 ? -12.190 2.303 16.325 1.00 94.62 93 LEU A CA 1
ATOM 753 C C . LEU A 1 93 ? -11.990 1.852 14.876 1.00 94.62 93 LEU A C 1
ATOM 755 O O . LEU A 1 93 ? -12.968 1.612 14.164 1.00 94.62 93 LEU A O 1
ATOM 759 N N . ILE A 1 94 ? -10.739 1.721 14.431 1.00 94.56 94 ILE A N 1
ATOM 760 C CA . ILE A 1 94 ? -10.415 1.262 13.078 1.00 94.56 94 ILE A CA 1
ATOM 761 C C . ILE A 1 94 ? -10.772 -0.213 12.905 1.00 94.56 94 ILE A C 1
ATOM 763 O O . ILE A 1 94 ? -11.445 -0.550 11.930 1.00 94.56 94 ILE A O 1
ATOM 767 N N . ILE A 1 95 ? -10.416 -1.070 13.867 1.00 91.56 95 ILE A N 1
ATOM 768 C CA . ILE A 1 95 ? -10.772 -2.499 13.858 1.00 91.56 95 ILE A CA 1
ATOM 769 C C . ILE A 1 95 ? -12.292 -2.674 13.761 1.00 91.56 95 ILE A C 1
ATOM 771 O O . ILE A 1 95 ? -12.772 -3.450 12.935 1.00 91.56 95 ILE A O 1
ATOM 775 N N . SER A 1 96 ? -13.063 -1.893 14.522 1.00 91.50 96 SER A N 1
ATOM 776 C CA . SER A 1 96 ? -14.528 -1.891 14.447 1.00 91.50 96 SER A CA 1
ATOM 777 C C . SER A 1 96 ? -15.042 -1.501 13.052 1.00 91.50 96 SER A C 1
ATOM 779 O O . SER A 1 96 ? -15.900 -2.183 12.488 1.00 91.50 96 SER A O 1
ATOM 781 N N . LYS A 1 97 ? -14.459 -0.470 12.418 1.00 92.56 97 LYS A N 1
ATOM 782 C CA . LYS A 1 97 ? -14.828 -0.053 11.048 1.00 92.56 97 LYS A CA 1
ATOM 783 C C . LYS A 1 97 ? -14.577 -1.141 10.002 1.00 92.56 97 LYS A C 1
ATOM 785 O O . LYS A 1 97 ? -15.307 -1.205 9.011 1.00 92.56 97 LYS A O 1
ATOM 790 N N . ILE A 1 98 ? -13.578 -1.998 10.208 1.00 92.00 98 ILE A N 1
ATOM 791 C CA . ILE A 1 98 ? -13.233 -3.087 9.282 1.00 92.00 98 ILE A CA 1
ATOM 792 C C . ILE A 1 98 ? -13.729 -4.463 9.737 1.00 92.00 98 ILE A C 1
ATOM 794 O O . ILE A 1 98 ? -13.450 -5.452 9.065 1.00 92.00 98 ILE A O 1
ATOM 798 N N . ALA A 1 99 ? -14.518 -4.548 10.812 1.00 89.44 99 ALA A N 1
ATOM 799 C CA . ALA A 1 99 ? -14.982 -5.817 11.375 1.00 89.44 99 ALA A CA 1
ATOM 800 C C . ALA A 1 99 ? -15.720 -6.704 10.354 1.00 89.44 99 ALA A C 1
ATOM 802 O O . ALA A 1 99 ? -15.564 -7.922 10.357 1.00 89.44 99 ALA A O 1
ATOM 803 N N . HIS A 1 100 ? -16.463 -6.102 9.422 1.00 90.31 100 HIS A N 1
ATOM 804 C CA . HIS A 1 100 ? -17.117 -6.821 8.323 1.00 90.31 100 HIS A CA 1
ATOM 805 C C . HIS A 1 100 ? -16.120 -7.503 7.366 1.00 90.31 100 HIS A C 1
ATOM 807 O O . HIS A 1 100 ? -16.392 -8.598 6.874 1.00 90.31 100 HIS A O 1
ATOM 813 N N . LEU A 1 101 ? -14.955 -6.893 7.120 1.00 90.38 101 LEU A N 1
ATOM 814 C CA . LEU A 1 101 ? -13.880 -7.496 6.325 1.00 90.38 101 LEU A CA 1
ATOM 815 C C . LEU A 1 101 ? -13.217 -8.637 7.097 1.00 90.38 101 LEU A C 1
ATOM 817 O O . LEU A 1 101 ? -12.953 -9.689 6.520 1.00 90.38 101 LEU A O 1
ATOM 821 N N . LEU A 1 102 ? -13.014 -8.460 8.406 1.00 86.19 102 LEU A N 1
ATOM 822 C CA . LEU A 1 102 ? -12.481 -9.507 9.280 1.00 86.19 102 LEU A CA 1
ATOM 823 C C . LEU A 1 102 ? -13.393 -10.733 9.295 1.00 86.19 102 LEU A C 1
ATOM 825 O O . LEU A 1 102 ? -12.927 -11.840 9.051 1.00 86.19 102 LEU A O 1
ATOM 829 N N . ALA A 1 103 ? -14.699 -10.529 9.477 1.00 86.06 103 ALA A N 1
ATOM 830 C CA . ALA A 1 103 ? -15.688 -11.602 9.458 1.00 86.06 103 ALA A CA 1
ATOM 831 C C . ALA A 1 103 ? -15.695 -12.373 8.127 1.00 86.06 103 ALA A C 1
ATOM 833 O O . ALA A 1 103 ? -15.904 -13.583 8.117 1.00 86.06 103 ALA A O 1
ATOM 834 N N . LYS A 1 104 ? -15.445 -11.682 7.009 1.00 87.44 104 LYS A N 1
ATOM 835 C CA . LYS A 1 104 ? -15.409 -12.281 5.672 1.00 87.44 104 LYS A CA 1
ATOM 836 C C . LYS A 1 104 ? -14.117 -13.053 5.392 1.00 87.44 104 LYS A C 1
ATOM 838 O O . LYS A 1 104 ? -14.173 -14.132 4.815 1.00 87.44 104 LYS A O 1
ATOM 843 N N . HIS A 1 105 ? -12.964 -12.481 5.731 1.00 84.25 105 HIS A N 1
ATOM 844 C CA . HIS A 1 105 ? -11.661 -13.010 5.316 1.00 84.25 105 HIS A CA 1
ATOM 845 C C . HIS A 1 105 ? -10.966 -13.844 6.401 1.00 84.25 105 HIS A C 1
ATOM 847 O O . HIS A 1 105 ? -10.029 -14.578 6.095 1.00 84.25 105 HIS A O 1
ATOM 853 N N . GLY A 1 106 ? -11.390 -13.727 7.663 1.00 80.44 106 GLY A N 1
ATOM 854 C CA . GLY A 1 106 ? -10.813 -14.440 8.807 1.00 80.44 106 GLY A CA 1
ATOM 855 C C . GLY A 1 106 ? -9.352 -14.090 9.104 1.00 80.44 106 GLY A C 1
ATOM 856 O O . GLY A 1 106 ? -8.725 -14.763 9.916 1.00 80.44 106 GLY A O 1
ATOM 857 N N . LYS A 1 107 ? -8.793 -13.075 8.428 1.00 81.50 107 LYS A N 1
ATOM 858 C CA . LYS A 1 107 ? -7.394 -12.641 8.521 1.00 81.50 107 LYS A CA 1
ATOM 859 C C . LYS A 1 107 ? -7.285 -11.126 8.334 1.00 81.50 107 LYS A C 1
ATOM 861 O O . LYS A 1 107 ? -8.099 -10.533 7.630 1.00 81.50 107 LYS A O 1
ATOM 866 N N . LEU A 1 108 ? -6.271 -10.530 8.958 1.00 85.88 108 LEU A N 1
ATOM 867 C CA . LEU A 1 108 ? -5.866 -9.133 8.808 1.00 85.88 108 LEU A CA 1
ATOM 868 C C . LEU A 1 108 ? -4.351 -9.082 8.885 1.00 85.88 108 LEU A C 1
ATOM 870 O O . LEU A 1 108 ? -3.800 -9.502 9.897 1.00 85.88 108 LEU A O 1
ATOM 874 N N . LEU A 1 109 ? -3.696 -8.535 7.868 1.00 85.56 109 LEU A N 1
ATOM 875 C CA . LEU A 1 109 ? -2.295 -8.165 8.005 1.00 85.56 109 LEU A CA 1
ATOM 876 C C . LEU A 1 109 ? -2.214 -6.731 8.514 1.00 85.56 109 LEU A C 1
ATOM 878 O O . LEU A 1 109 ? -2.860 -5.851 7.955 1.00 85.56 109 LEU A O 1
ATOM 882 N N . VAL A 1 110 ? -1.419 -6.499 9.555 1.00 86.94 110 VAL A N 1
ATOM 883 C CA . VAL A 1 110 ? -1.110 -5.156 10.051 1.00 86.94 110 VAL A CA 1
ATOM 884 C C . VAL A 1 110 ? 0.331 -4.844 9.680 1.00 86.94 110 VAL A C 1
ATOM 886 O O . VAL A 1 110 ? 1.205 -5.669 9.900 1.00 86.94 110 VAL A O 1
ATOM 889 N N . VAL A 1 111 ? 0.572 -3.677 9.096 1.00 84.81 111 VAL A N 1
ATOM 890 C CA . VAL A 1 111 ? 1.897 -3.200 8.703 1.00 84.81 111 VAL A CA 1
ATOM 891 C C . VAL A 1 111 ? 2.130 -1.856 9.374 1.00 84.81 111 VAL A C 1
ATOM 893 O O . VAL A 1 111 ? 1.304 -0.955 9.274 1.00 84.81 111 VAL A O 1
ATOM 896 N N . GLY A 1 112 ? 3.254 -1.716 10.055 1.00 83.81 112 GLY A N 1
ATOM 897 C CA . GLY A 1 112 ? 3.644 -0.503 10.757 1.00 83.81 112 GLY A CA 1
ATOM 898 C C . GLY A 1 112 ? 4.928 -0.748 11.535 1.00 83.81 112 GLY A C 1
ATOM 899 O O . G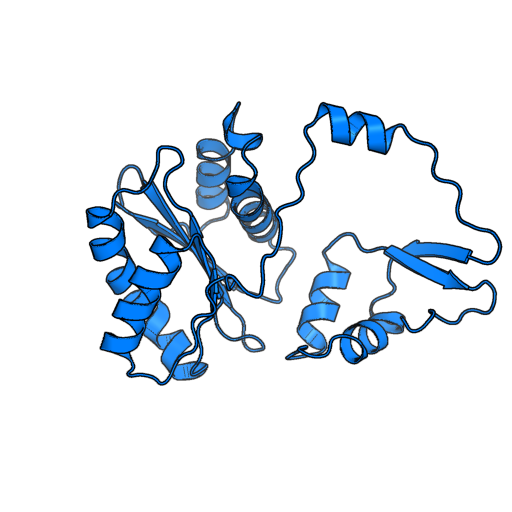LY A 1 112 ? 5.542 -1.811 11.416 1.00 83.81 112 GLY A O 1
ATOM 900 N N . ASP A 1 113 ? 5.320 0.228 12.344 1.00 84.44 113 ASP A N 1
ATOM 901 C CA . ASP A 1 113 ? 6.354 0.042 13.361 1.00 84.44 113 ASP A CA 1
ATOM 902 C C . ASP A 1 113 ? 5.922 -0.979 14.441 1.00 84.44 113 ASP A C 1
ATOM 904 O O . ASP A 1 113 ? 4.783 -1.466 14.458 1.00 84.44 113 ASP A O 1
ATOM 908 N N . ALA A 1 114 ? 6.858 -1.335 15.325 1.00 84.25 114 ALA A N 1
ATOM 909 C CA . ALA A 1 114 ? 6.655 -2.357 16.348 1.00 84.25 114 ALA A CA 1
ATOM 910 C C . ALA A 1 114 ? 5.510 -2.000 17.312 1.00 84.25 114 ALA A C 1
ATOM 912 O O . ALA A 1 114 ? 4.624 -2.829 17.527 1.00 84.25 114 ALA A O 1
ATOM 913 N N . GLU A 1 115 ? 5.488 -0.773 17.837 1.00 89.88 115 GLU A N 1
ATOM 914 C CA . GLU A 1 115 ? 4.441 -0.274 18.733 1.00 89.88 115 GLU A CA 1
ATOM 915 C C . GLU A 1 115 ? 3.051 -0.285 18.077 1.00 89.88 115 GLU A C 1
ATOM 917 O O . GLU A 1 115 ? 2.083 -0.776 18.665 1.00 89.88 115 GLU A O 1
ATOM 922 N N . SER A 1 116 ? 2.945 0.212 16.842 1.00 90.06 116 SER A N 1
ATOM 923 C CA . SER A 1 116 ? 1.714 0.209 16.044 1.00 90.06 116 SER A CA 1
ATOM 924 C C . SER A 1 116 ? 1.170 -1.204 15.848 1.00 90.06 116 SER A C 1
ATOM 926 O O . SER A 1 116 ? -0.032 -1.439 16.017 1.00 90.06 116 SER A O 1
ATOM 928 N N . CYS A 1 117 ? 2.049 -2.151 15.511 1.00 88.00 117 CYS A N 1
ATOM 929 C CA . CYS A 1 117 ? 1.672 -3.547 15.318 1.00 88.00 117 CYS A CA 1
ATOM 930 C C . CYS A 1 117 ? 1.231 -4.206 16.631 1.00 88.00 117 CYS A C 1
ATOM 932 O O . CYS A 1 117 ? 0.201 -4.881 16.636 1.00 88.00 117 CYS A O 1
ATOM 934 N N . ASP A 1 118 ? 1.959 -3.991 17.730 1.00 88.44 118 ASP A N 1
ATOM 935 C CA . ASP A 1 118 ? 1.640 -4.566 19.043 1.00 88.44 118 ASP A CA 1
ATOM 936 C C . ASP A 1 118 ? 0.265 -4.115 19.550 1.00 88.44 118 ASP A C 1
ATOM 938 O O . ASP A 1 118 ? -0.577 -4.943 19.907 1.00 88.44 118 ASP A O 1
ATOM 942 N N . ILE A 1 119 ? -0.009 -2.807 19.520 1.00 91.25 119 ILE A N 1
ATOM 943 C CA . ILE A 1 119 ? -1.292 -2.267 19.986 1.00 91.25 119 ILE A CA 1
ATOM 944 C C . ILE A 1 119 ? -2.441 -2.799 19.122 1.00 91.25 119 ILE A C 1
ATOM 946 O O . ILE A 1 119 ? -3.445 -3.290 19.651 1.00 91.25 119 ILE A O 1
ATOM 950 N N . CYS A 1 120 ? -2.293 -2.778 17.793 1.00 89.75 120 CYS A N 1
ATOM 951 C CA . CYS A 1 120 ? -3.312 -3.326 16.898 1.00 89.75 120 CYS A CA 1
ATOM 952 C C . CYS A 1 120 ? -3.546 -4.823 17.142 1.00 89.75 120 CYS A C 1
ATOM 954 O O . CYS A 1 120 ? -4.698 -5.260 17.147 1.00 89.75 120 CYS A O 1
ATOM 956 N N . TYR A 1 121 ? -2.485 -5.598 17.380 1.00 86.44 121 TYR A N 1
ATOM 957 C CA . TYR A 1 121 ? -2.582 -7.020 17.698 1.00 86.44 121 TYR A CA 1
ATOM 958 C C . TYR A 1 121 ? -3.347 -7.266 18.998 1.00 86.44 121 TYR A C 1
ATOM 960 O O . TYR A 1 121 ? -4.324 -8.017 18.993 1.00 86.44 121 TYR A O 1
ATOM 968 N N . ARG A 1 122 ? -2.981 -6.586 20.093 1.00 87.12 122 ARG A N 1
ATOM 969 C CA . ARG A 1 122 ? -3.664 -6.719 21.392 1.00 87.12 122 ARG A CA 1
ATOM 970 C C . ARG A 1 122 ? -5.166 -6.453 21.280 1.00 87.12 122 ARG A C 1
ATOM 972 O O . ARG A 1 122 ? -5.983 -7.217 21.808 1.00 87.12 122 ARG A O 1
ATOM 979 N N . HIS A 1 123 ? -5.554 -5.409 20.548 1.00 88.00 123 HIS A N 1
ATOM 980 C CA . HIS A 1 123 ? -6.969 -5.115 20.319 1.00 88.00 123 HIS A CA 1
ATOM 981 C C . HIS A 1 123 ? -7.645 -6.146 19.413 1.00 88.00 123 HIS A C 1
ATOM 983 O O . HIS A 1 123 ? -8.765 -6.569 19.705 1.00 88.00 123 HIS A O 1
ATOM 989 N N . LEU A 1 124 ? -6.976 -6.598 18.352 1.00 84.94 124 LEU A N 1
ATOM 990 C CA . LEU A 1 124 ? -7.512 -7.625 17.463 1.00 84.94 124 LEU A CA 1
ATOM 991 C C . LEU A 1 124 ? -7.781 -8.929 18.225 1.00 84.94 124 LEU A C 1
ATOM 993 O O . LEU A 1 124 ? -8.879 -9.476 18.110 1.00 84.94 124 LEU A O 1
ATOM 997 N N . CYS A 1 125 ? -6.843 -9.371 19.069 1.00 81.88 125 CYS A N 1
ATOM 998 C CA . CYS A 1 125 ? -7.011 -10.534 19.942 1.00 81.88 125 CYS A CA 1
ATOM 999 C C . CYS A 1 125 ? -8.198 -10.385 20.897 1.00 81.88 125 CYS A C 1
ATOM 1001 O O . CYS A 1 125 ? -8.938 -11.341 21.117 1.00 81.88 125 CYS A O 1
ATOM 1003 N N . THR A 1 126 ? -8.432 -9.180 21.417 1.00 80.44 126 THR A N 1
ATOM 1004 C CA . THR A 1 126 ? -9.569 -8.905 22.307 1.00 80.44 126 THR A CA 1
ATOM 1005 C C . THR A 1 126 ? -10.912 -9.024 21.578 1.00 80.44 126 THR A C 1
ATOM 1007 O O . THR A 1 126 ? -11.869 -9.570 22.120 1.00 80.44 126 THR A O 1
ATOM 1010 N N . VAL A 1 127 ? -10.996 -8.534 20.337 1.00 73.81 127 VAL A N 1
ATOM 1011 C CA . VAL A 1 127 ? -12.246 -8.524 19.552 1.00 73.81 127 VAL A CA 1
ATOM 1012 C C . VAL A 1 127 ? -12.529 -9.878 18.898 1.00 73.81 127 VAL A C 1
ATOM 1014 O O . VAL A 1 127 ? -13.685 -10.229 18.667 1.00 73.81 127 VAL A O 1
ATOM 1017 N N . THR A 1 128 ? -11.487 -10.642 18.572 1.00 68.50 128 THR A N 1
ATOM 1018 C CA . THR A 1 128 ? -11.609 -11.798 17.675 1.00 68.50 128 THR A CA 1
ATOM 1019 C C . THR A 1 128 ? -11.037 -13.114 18.218 1.00 68.50 128 THR A C 1
ATOM 1021 O O . THR A 1 128 ? -11.202 -14.162 17.581 1.00 68.50 128 THR A O 1
ATOM 1024 N N . GLY A 1 129 ? -10.413 -13.088 19.400 1.00 69.00 129 GLY A N 1
ATOM 1025 C CA . GLY A 1 129 ? -9.608 -14.183 19.949 1.00 69.00 129 GLY A CA 1
ATOM 1026 C C . GLY A 1 129 ? -8.255 -14.332 19.239 1.00 69.00 129 GLY A C 1
ATOM 1027 O O . GLY A 1 129 ? -7.856 -13.487 18.445 1.00 69.00 129 GLY A O 1
ATOM 1028 N N . GLU A 1 130 ? -7.556 -15.449 19.451 1.00 64.88 130 GLU A N 1
ATOM 1029 C CA . GLU A 1 130 ? -6.259 -15.759 18.804 1.00 64.88 130 GLU A CA 1
ATOM 1030 C C . GLU A 1 130 ? -6.377 -16.158 17.313 1.00 64.88 130 GLU A C 1
ATOM 1032 O O . GLU A 1 130 ? -5.487 -16.780 16.739 1.00 64.88 130 GLU A O 1
ATOM 1037 N N . LYS A 1 131 ? -7.499 -15.848 16.653 1.00 59.12 131 LYS A N 1
ATOM 1038 C CA . LYS A 1 131 ? -7.811 -16.354 15.304 1.00 59.12 131 LYS A CA 1
ATOM 1039 C C . LYS A 1 131 ? -7.046 -15.661 14.171 1.00 59.12 131 LYS A C 1
ATOM 1041 O O . LYS A 1 131 ? -7.078 -16.156 13.047 1.00 59.12 131 LYS A O 1
ATOM 1046 N N . TYR A 1 132 ? -6.390 -14.532 14.435 1.00 62.66 132 TYR A N 1
ATOM 1047 C CA . TYR A 1 132 ? -5.826 -13.664 13.403 1.00 62.66 132 TYR A CA 1
ATOM 1048 C C . TYR A 1 132 ? -4.324 -13.489 13.606 1.00 62.66 132 TYR A C 1
ATOM 1050 O O . TYR A 1 132 ? -3.859 -13.186 14.700 1.00 62.66 132 TYR A O 1
ATOM 1058 N N . GLN A 1 133 ? -3.566 -13.660 12.525 1.00 57.22 133 GLN A N 1
ATOM 1059 C CA . GLN A 1 133 ? -2.132 -13.400 12.507 1.00 57.22 133 GLN A CA 1
ATOM 1060 C C . GLN A 1 133 ? -1.899 -11.932 12.173 1.00 57.22 133 GLN A C 1
ATOM 1062 O O . GLN A 1 133 ? -2.113 -11.532 11.033 1.00 57.22 133 GLN A O 1
ATOM 1067 N N . THR A 1 134 ? -1.407 -11.145 13.124 1.00 54.75 134 THR A N 1
ATOM 1068 C CA . THR A 1 134 ? -0.645 -9.952 12.757 1.00 54.75 134 THR A CA 1
ATOM 1069 C C . THR A 1 134 ? 0.777 -10.409 12.505 1.00 54.75 134 THR A C 1
ATOM 1071 O O . THR A 1 134 ? 1.428 -10.930 13.410 1.00 54.75 134 THR A O 1
ATOM 1074 N N . SER A 1 135 ? 1.279 -10.226 11.293 1.00 47.84 135 SER A N 1
ATOM 1075 C CA . SER A 1 135 ? 2.722 -10.134 11.146 1.00 47.84 135 SER A CA 1
ATOM 1076 C C . SER A 1 135 ? 3.082 -8.707 11.531 1.00 47.84 135 SER A C 1
ATOM 1078 O O . SER A 1 135 ? 2.844 -7.827 10.710 1.00 47.84 135 SER A O 1
ATOM 1080 N N . PRO A 1 136 ? 3.714 -8.441 12.695 1.00 47.34 136 PRO A N 1
ATOM 1081 C CA . PRO A 1 136 ? 4.729 -7.405 12.641 1.00 47.34 136 PRO A CA 1
ATOM 1082 C C . PRO A 1 136 ? 5.613 -7.774 11.449 1.00 47.34 136 PRO A C 1
ATOM 1084 O O . PRO A 1 136 ? 5.825 -8.965 11.174 1.00 47.34 136 PRO A O 1
ATOM 1087 N N . VAL A 1 137 ? 6.099 -6.789 10.706 1.00 46.38 137 VAL A N 1
ATOM 1088 C CA . VAL A 1 137 ? 7.280 -7.023 9.877 1.00 46.38 137 VAL A CA 1
ATOM 1089 C C . VAL A 1 137 ? 8.333 -7.515 10.873 1.00 46.38 137 VAL A C 1
ATOM 1091 O O . VAL A 1 137 ? 8.827 -6.758 11.700 1.00 46.38 137 VAL A O 1
ATOM 1094 N N . SER A 1 138 ? 8.437 -8.840 10.977 1.00 36.06 138 SER A N 1
ATOM 1095 C CA . SER A 1 138 ? 8.954 -9.526 12.155 1.00 36.06 138 SER A CA 1
ATOM 1096 C C . SER A 1 138 ? 10.394 -9.078 12.387 1.00 36.06 138 SER A C 1
ATOM 1098 O O . SER A 1 138 ? 11.086 -8.812 11.408 1.00 36.06 138 SER A O 1
ATOM 1100 N N . PRO A 1 139 ? 10.936 -9.097 13.615 1.00 38.34 139 PRO A N 1
ATOM 1101 C CA . PRO A 1 139 ? 12.388 -9.039 13.784 1.00 38.34 139 PRO A CA 1
ATOM 1102 C C . PRO A 1 139 ? 13.131 -10.119 12.961 1.00 38.34 139 PRO A C 1
ATOM 1104 O O . PRO A 1 139 ? 14.307 -9.950 12.656 1.00 38.34 139 PRO A O 1
ATOM 1107 N N . THR A 1 140 ? 12.457 -11.202 12.541 1.00 36.06 140 THR A N 1
ATOM 1108 C CA . THR A 1 140 ? 12.982 -12.206 11.589 1.00 36.06 140 THR A CA 1
ATOM 1109 C C . THR A 1 140 ? 12.693 -11.910 10.114 1.00 36.06 140 THR A C 1
ATOM 1111 O O . THR A 1 140 ? 13.317 -12.500 9.238 1.00 36.06 140 THR A O 1
ATOM 1114 N N . CYS A 1 141 ? 11.767 -11.000 9.822 1.00 46.66 141 CYS A N 1
ATOM 1115 C CA . CYS A 1 141 ? 11.522 -10.449 8.496 1.00 46.66 141 CYS A CA 1
ATOM 1116 C C . CYS A 1 141 ? 11.932 -8.978 8.545 1.00 46.66 141 CYS A C 1
ATOM 1118 O O . CYS A 1 141 ? 11.100 -8.087 8.423 1.00 46.66 141 CYS A O 1
ATOM 1120 N N . ALA A 1 142 ? 13.217 -8.726 8.804 1.00 54.25 142 ALA A N 1
ATOM 1121 C CA . ALA A 1 142 ? 13.785 -7.392 8.714 1.00 54.25 142 ALA A CA 1
ATOM 1122 C C . ALA A 1 142 ? 13.773 -6.965 7.238 1.00 54.25 142 ALA A C 1
ATOM 1124 O O . ALA A 1 142 ? 14.764 -7.091 6.521 1.00 54.25 142 ALA A O 1
ATOM 1125 N N . CYS A 1 143 ? 12.620 -6.506 6.754 1.00 62.19 143 CYS A N 1
ATOM 1126 C CA . CYS A 1 143 ? 12.536 -5.776 5.504 1.00 62.19 143 CYS A CA 1
ATOM 1127 C C . CYS A 1 143 ? 13.239 -4.439 5.734 1.00 62.19 143 CYS A C 1
ATOM 1129 O O . CYS A 1 143 ? 12.647 -3.490 6.245 1.00 62.19 143 CYS A O 1
ATOM 1131 N N . GLY A 1 144 ? 14.531 -4.388 5.409 1.00 63.28 144 GLY A N 1
ATOM 1132 C CA . GLY A 1 144 ? 15.272 -3.137 5.379 1.00 63.28 144 GLY A CA 1
ATOM 1133 C C . GLY A 1 144 ? 14.605 -2.184 4.394 1.00 63.28 144 GLY A C 1
ATOM 1134 O O . GLY A 1 144 ? 14.309 -2.559 3.259 1.00 63.28 144 GLY A O 1
ATOM 1135 N N . MET A 1 145 ? 14.347 -0.956 4.830 1.00 69.69 145 MET A N 1
ATOM 1136 C CA . MET A 1 145 ? 13.844 0.071 3.933 1.00 69.69 145 MET A CA 1
ATOM 1137 C C . MET A 1 145 ? 15.008 0.598 3.101 1.00 69.69 145 MET A C 1
ATOM 1139 O O . MET A 1 145 ? 15.937 1.200 3.638 1.00 69.69 145 MET A O 1
ATOM 1143 N N . PHE A 1 146 ? 14.964 0.358 1.794 1.00 76.50 146 PHE A N 1
ATOM 1144 C CA . PHE A 1 146 ? 15.871 1.002 0.855 1.00 76.50 146 PHE A CA 1
ATOM 1145 C C . PHE A 1 146 ? 15.268 2.338 0.414 1.00 76.50 146 PHE A C 1
ATOM 1147 O O . PHE A 1 146 ? 14.106 2.397 0.009 1.00 76.50 146 PHE A O 1
ATOM 1154 N N . TYR A 1 147 ? 16.054 3.408 0.503 1.00 80.75 147 TYR A N 1
ATOM 1155 C CA . TYR A 1 147 ? 15.661 4.755 0.104 1.00 80.75 147 TYR A CA 1
ATOM 1156 C C . TYR A 1 147 ? 16.793 5.416 -0.679 1.00 80.75 147 TYR A C 1
ATOM 1158 O O . TYR A 1 147 ? 17.962 5.240 -0.338 1.00 80.75 147 TYR A O 1
ATOM 1166 N N . MET A 1 148 ? 16.427 6.193 -1.698 1.00 84.88 148 MET A N 1
ATOM 1167 C CA . MET A 1 148 ? 17.338 7.067 -2.432 1.00 84.88 148 MET A CA 1
ATOM 1168 C C . MET A 1 148 ? 16.865 8.507 -2.281 1.00 84.88 148 MET A C 1
ATOM 1170 O O . MET A 1 148 ? 15.697 8.794 -2.538 1.00 84.88 148 MET A O 1
ATOM 1174 N N . THR A 1 149 ? 17.777 9.410 -1.925 1.00 84.38 149 THR A N 1
ATOM 1175 C CA . THR A 1 149 ? 17.522 10.853 -1.997 1.00 84.38 149 THR A CA 1
ATOM 1176 C C . THR A 1 149 ? 17.260 11.277 -3.451 1.00 84.38 149 THR A C 1
ATOM 1178 O O . THR A 1 149 ? 17.681 10.581 -4.381 1.00 84.38 149 THR A O 1
ATOM 1181 N N . PRO A 1 150 ? 16.641 12.446 -3.696 1.00 84.69 150 PRO A N 1
ATOM 1182 C CA . PRO A 1 150 ? 16.456 12.989 -5.037 1.00 84.69 150 PRO A CA 1
ATOM 1183 C C . PRO A 1 150 ? 17.757 13.044 -5.835 1.00 84.69 150 PRO A C 1
ATOM 1185 O O . PRO A 1 150 ? 17.793 12.597 -6.975 1.00 84.69 150 PRO A O 1
ATOM 1188 N N . SER A 1 151 ? 18.852 13.480 -5.206 1.00 89.12 151 SER A N 1
ATOM 1189 C CA . SER A 1 151 ? 20.174 13.518 -5.838 1.00 89.12 151 SER A CA 1
ATOM 1190 C C . SER A 1 151 ? 20.720 12.129 -6.183 1.00 89.12 151 SER A C 1
ATOM 1192 O O . SER A 1 151 ? 21.323 11.958 -7.238 1.00 89.12 151 SER A O 1
ATOM 1194 N N . GLN A 1 152 ? 20.492 11.119 -5.335 1.00 90.50 152 GLN A N 1
ATOM 1195 C CA . GLN A 1 152 ? 20.858 9.731 -5.638 1.00 90.50 152 GLN A CA 1
ATOM 1196 C C . GLN A 1 152 ? 20.012 9.175 -6.788 1.00 90.50 152 GLN A C 1
ATOM 1198 O O . GLN A 1 152 ? 20.544 8.517 -7.676 1.00 90.50 152 GLN A O 1
ATOM 1203 N N . LYS A 1 153 ? 18.710 9.479 -6.813 1.00 89.44 153 LYS A N 1
ATOM 1204 C CA . LYS A 1 153 ? 17.811 9.089 -7.903 1.00 89.44 153 LYS A CA 1
ATOM 1205 C C . LYS A 1 153 ? 18.228 9.728 -9.229 1.00 89.44 153 LYS A C 1
ATOM 1207 O O . LYS A 1 153 ? 18.275 9.033 -10.236 1.00 89.44 153 LYS A O 1
ATOM 1212 N N . GLU A 1 154 ? 18.541 11.021 -9.236 1.00 92.31 154 GLU A N 1
ATOM 1213 C CA . GLU A 1 154 ? 19.041 11.729 -10.421 1.00 92.31 154 GLU A CA 1
ATOM 1214 C C . GLU A 1 154 ? 20.362 11.140 -10.918 1.00 92.31 154 GLU A C 1
ATOM 1216 O O . GLU A 1 154 ? 20.510 10.920 -12.118 1.00 92.31 154 GLU A O 1
ATOM 1221 N N . ALA A 1 155 ? 21.289 10.826 -10.006 1.00 94.19 155 ALA A N 1
ATOM 1222 C CA . ALA A 1 155 ? 22.547 10.177 -10.355 1.00 94.19 155 ALA A CA 1
ATOM 1223 C C . ALA A 1 155 ? 22.312 8.814 -11.025 1.00 94.19 155 ALA A C 1
ATOM 1225 O O . ALA A 1 155 ? 22.833 8.587 -12.111 1.00 94.19 155 ALA A O 1
ATOM 1226 N N . VAL A 1 156 ? 21.461 7.960 -10.443 1.00 92.25 156 VAL A N 1
ATOM 1227 C CA . VAL A 1 156 ? 21.110 6.647 -11.016 1.00 92.25 156 VAL A CA 1
ATOM 1228 C C . VAL A 1 156 ? 20.429 6.787 -12.379 1.00 92.25 156 VAL A C 1
ATOM 1230 O O . VAL A 1 156 ? 20.727 6.028 -13.294 1.00 92.25 156 VAL A O 1
ATOM 1233 N N . LEU A 1 157 ? 19.533 7.763 -12.553 1.00 89.94 157 LEU A N 1
ATOM 1234 C CA . LEU A 1 157 ? 18.868 8.003 -13.840 1.00 89.94 157 LEU A CA 1
ATOM 1235 C C . LEU A 1 157 ? 19.821 8.531 -14.925 1.00 89.94 157 LEU A C 1
ATOM 1237 O O . LEU A 1 157 ? 19.522 8.386 -16.108 1.00 89.94 157 LEU A O 1
ATOM 1241 N N . ALA A 1 158 ? 20.939 9.147 -14.536 1.00 93.31 158 ALA A N 1
ATOM 1242 C CA . ALA A 1 158 ? 21.977 9.610 -15.452 1.00 93.31 158 ALA A CA 1
ATOM 1243 C C . ALA A 1 158 ? 23.001 8.517 -15.810 1.00 93.31 158 ALA A C 1
ATOM 1245 O O . ALA A 1 158 ? 23.805 8.712 -16.725 1.00 93.31 158 ALA A O 1
ATOM 1246 N N . GLU A 1 159 ? 22.999 7.379 -15.108 1.00 93.50 159 GLU A N 1
ATOM 1247 C CA . GLU A 1 159 ? 23.874 6.255 -15.431 1.00 93.50 159 GLU A CA 1
ATOM 1248 C C . GLU A 1 159 ? 23.420 5.553 -16.717 1.00 93.50 159 GLU A C 1
ATOM 1250 O O . GLU A 1 159 ? 22.252 5.216 -16.909 1.00 93.50 159 GLU A O 1
ATOM 1255 N N . ASN A 1 160 ? 24.376 5.280 -17.609 1.00 87.69 160 ASN A N 1
ATOM 1256 C CA . ASN A 1 160 ? 24.120 4.465 -18.790 1.00 87.69 160 ASN A CA 1
ATOM 1257 C C . ASN A 1 160 ? 24.163 2.986 -18.402 1.00 87.69 160 ASN A C 1
ATOM 1259 O O . ASN A 1 160 ? 25.235 2.418 -18.191 1.00 87.69 160 ASN A O 1
ATOM 1263 N N . PHE A 1 161 ? 22.998 2.349 -18.356 1.00 87.62 161 PHE A N 1
ATOM 1264 C CA . PHE A 1 161 ? 22.900 0.908 -18.167 1.00 87.62 161 PHE A CA 1
ATOM 1265 C C . PHE A 1 161 ? 23.055 0.176 -19.507 1.00 87.62 161 PHE A C 1
ATOM 1267 O O . PHE A 1 161 ? 22.285 0.400 -20.441 1.00 87.62 161 PHE A O 1
ATOM 1274 N N . THR A 1 162 ? 24.039 -0.721 -19.601 1.00 90.75 162 THR A N 1
ATOM 1275 C CA . THR A 1 162 ? 24.190 -1.622 -20.754 1.00 90.75 162 THR A CA 1
ATOM 1276 C C . THR A 1 162 ? 23.640 -2.991 -20.385 1.00 90.75 162 THR A C 1
ATOM 1278 O O . THR A 1 162 ? 24.086 -3.594 -19.410 1.00 90.75 162 THR A O 1
ATOM 1281 N N . VAL A 1 163 ? 22.672 -3.481 -21.161 1.00 90.81 163 VAL A N 1
ATOM 1282 C CA . VAL A 1 163 ? 22.102 -4.817 -20.955 1.00 90.81 163 VAL A CA 1
ATOM 1283 C C . VAL A 1 163 ? 23.191 -5.873 -21.200 1.00 90.81 163 VAL A C 1
ATOM 1285 O O . VAL A 1 163 ? 23.888 -5.773 -22.213 1.00 90.81 163 VAL A O 1
ATOM 1288 N N . PRO A 1 164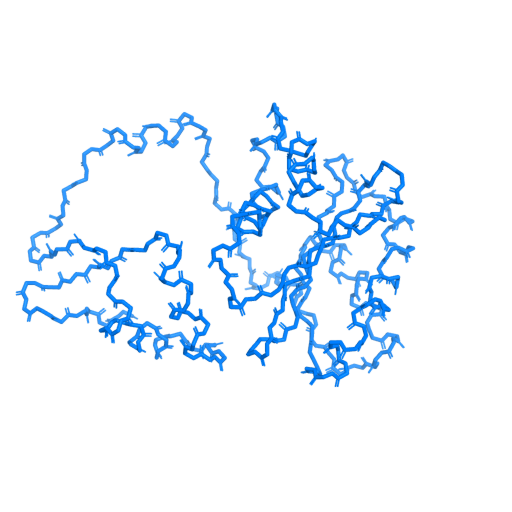 ? 23.366 -6.863 -20.303 1.00 91.19 164 PRO A N 1
ATOM 1289 C CA . PRO A 1 164 ? 24.324 -7.944 -20.511 1.00 91.19 164 PRO A CA 1
ATOM 1290 C C . PRO A 1 164 ? 24.096 -8.696 -21.829 1.00 91.19 164 PRO A C 1
ATOM 1292 O O . PRO A 1 164 ? 22.959 -8.867 -22.269 1.00 91.19 164 PRO A O 1
ATOM 1295 N N . GLU A 1 165 ? 25.181 -9.178 -22.440 1.00 92.81 165 GLU A N 1
ATOM 1296 C CA . GLU A 1 165 ? 25.111 -9.980 -23.666 1.00 92.81 165 GLU A CA 1
ATOM 1297 C C . GLU A 1 165 ? 24.219 -11.217 -23.467 1.00 92.81 165 GLU A C 1
ATOM 1299 O O . GLU A 1 165 ? 24.274 -11.880 -22.431 1.00 92.81 165 GLU A O 1
ATOM 1304 N N . GLY A 1 166 ? 23.382 -11.512 -24.465 1.00 92.25 166 GLY A N 1
ATOM 1305 C CA . GLY A 1 166 ? 22.421 -12.619 -24.420 1.00 92.25 166 GLY A CA 1
ATOM 1306 C C . GLY A 1 166 ? 21.098 -12.293 -23.724 1.00 92.25 166 GLY A C 1
ATOM 1307 O O . GLY A 1 166 ? 20.219 -13.155 -23.695 1.00 92.25 166 GLY A O 1
ATOM 1308 N N . PHE A 1 167 ? 20.922 -11.067 -23.214 1.00 92.06 167 PHE A N 1
ATOM 1309 C CA . PHE A 1 167 ? 19.680 -10.623 -22.584 1.00 92.06 167 PHE A CA 1
ATOM 1310 C C . PHE A 1 167 ? 19.037 -9.429 -23.298 1.00 92.06 167 PHE A C 1
ATOM 1312 O O . PHE A 1 167 ? 19.721 -8.571 -23.857 1.00 92.06 167 PHE A O 1
ATOM 1319 N N . SER A 1 168 ? 17.709 -9.343 -23.228 1.00 91.75 168 SER A N 1
ATOM 1320 C CA . SER A 1 168 ? 16.937 -8.134 -23.518 1.00 91.75 168 SER A CA 1
ATOM 1321 C C . SER A 1 168 ? 16.164 -7.687 -22.278 1.00 91.75 168 SER A C 1
ATOM 1323 O O . SER A 1 168 ? 15.789 -8.500 -21.431 1.00 91.75 168 SER A O 1
ATOM 1325 N N . LEU A 1 169 ? 15.943 -6.376 -22.165 1.00 91.69 169 LEU A N 1
ATOM 1326 C CA . LEU A 1 169 ? 15.032 -5.787 -21.190 1.00 91.69 169 LEU A CA 1
ATOM 1327 C C . LEU A 1 169 ? 13.830 -5.231 -21.935 1.00 91.69 169 LEU A C 1
ATOM 1329 O O . LEU A 1 169 ? 13.977 -4.368 -22.799 1.00 91.69 169 LEU A O 1
ATOM 1333 N N . GLU A 1 170 ? 12.641 -5.703 -21.593 1.00 91.69 170 GLU A N 1
ATOM 1334 C CA . GLU A 1 170 ? 11.410 -5.230 -22.220 1.00 91.69 170 GLU A CA 1
ATOM 1335 C C . GLU A 1 170 ? 10.310 -5.125 -21.158 1.00 91.69 170 GLU A C 1
ATOM 1337 O O . GLU A 1 170 ? 10.400 -5.775 -20.107 1.00 91.69 170 GLU A O 1
ATOM 1342 N N . PRO A 1 171 ? 9.259 -4.325 -21.401 1.00 93.50 171 PRO A N 1
ATOM 1343 C CA . PRO A 1 171 ? 8.096 -4.302 -20.527 1.00 93.50 171 PRO A CA 1
ATOM 1344 C C . PRO A 1 171 ? 7.551 -5.714 -20.274 1.00 93.50 171 PRO A C 1
ATOM 1346 O O . PRO A 1 171 ? 7.656 -6.616 -21.118 1.00 93.50 171 PRO A O 1
ATOM 1349 N N . VAL A 1 172 ? 6.982 -5.913 -19.087 1.00 94.62 172 VAL A N 1
ATOM 1350 C CA . VAL A 1 172 ? 6.266 -7.155 -18.781 1.00 94.62 172 VAL A CA 1
ATOM 1351 C C . VAL A 1 172 ? 5.043 -7.268 -19.693 1.00 94.62 172 VAL A C 1
ATOM 1353 O O . VAL A 1 172 ? 4.230 -6.349 -19.771 1.00 94.62 172 VAL A O 1
ATOM 1356 N N . ASP A 1 173 ? 4.903 -8.414 -20.354 1.00 93.44 173 ASP A N 1
ATOM 1357 C CA . ASP A 1 173 ? 3.681 -8.813 -21.043 1.00 93.44 173 ASP A CA 1
ATOM 1358 C C . ASP A 1 173 ? 2.842 -9.613 -20.047 1.00 93.44 173 ASP A C 1
ATOM 1360 O O . ASP A 1 173 ? 3.213 -10.711 -19.642 1.00 93.44 173 ASP A O 1
ATOM 1364 N N . VAL A 1 174 ? 1.719 -9.055 -19.602 1.00 92.56 174 VAL A N 1
ATOM 1365 C CA . VAL A 1 174 ? 0.928 -9.659 -18.521 1.00 92.56 174 VAL A CA 1
ATOM 1366 C C . VAL A 1 174 ? 0.318 -10.999 -18.921 1.00 92.56 174 VAL A C 1
ATOM 1368 O O . VAL A 1 174 ? 0.205 -11.887 -18.071 1.00 92.56 174 VAL A O 1
ATOM 1371 N N . ASP A 1 175 ? -0.074 -11.153 -20.184 1.00 91.81 175 ASP A N 1
ATOM 1372 C CA . ASP A 1 175 ? -0.743 -12.364 -20.655 1.00 91.81 175 ASP A CA 1
ATOM 1373 C C . ASP A 1 175 ? 0.267 -13.499 -20.855 1.00 91.81 175 ASP A C 1
ATOM 1375 O O . ASP A 1 175 ? -0.042 -14.654 -20.554 1.00 91.81 175 ASP A O 1
ATOM 1379 N N . ARG A 1 176 ? 1.494 -13.169 -21.277 1.00 89.50 176 ARG A N 1
ATOM 1380 C CA . ARG A 1 176 ? 2.597 -14.131 -21.395 1.00 89.50 176 ARG A CA 1
ATOM 1381 C C . ARG A 1 176 ? 3.280 -14.432 -20.058 1.00 89.50 176 ARG A C 1
ATOM 1383 O O . ARG A 1 176 ? 3.475 -15.595 -19.715 1.00 89.50 176 ARG A O 1
ATOM 1390 N N . ASP A 1 177 ? 3.665 -13.401 -19.313 1.00 91.12 177 ASP A N 1
ATOM 1391 C CA . ASP A 1 177 ? 4.604 -13.509 -18.189 1.00 91.12 177 ASP A CA 1
ATOM 1392 C C . ASP A 1 177 ? 3.890 -13.651 -16.834 1.00 91.12 177 ASP A C 1
ATOM 1394 O O . ASP A 1 177 ? 4.460 -14.158 -15.864 1.00 91.12 177 ASP A O 1
ATOM 1398 N N . GLY A 1 178 ? 2.633 -13.203 -16.742 1.00 91.06 178 GLY A N 1
ATOM 1399 C CA . GLY A 1 178 ? 1.920 -13.082 -15.470 1.00 91.06 178 GLY A CA 1
ATOM 1400 C C . GLY A 1 178 ? 1.723 -14.411 -14.739 1.00 91.06 178 GLY A C 1
ATOM 1401 O O . GLY A 1 178 ? 1.742 -14.439 -13.508 1.00 91.06 178 GLY A O 1
ATOM 1402 N N . GLU A 1 179 ? 1.558 -15.514 -15.474 1.00 88.94 179 GLU A N 1
ATOM 1403 C CA . GLU A 1 179 ? 1.460 -16.850 -14.876 1.00 88.94 179 GLU A CA 1
ATOM 1404 C C . GLU A 1 179 ? 2.794 -17.316 -14.295 1.00 88.94 179 GLU A C 1
ATOM 1406 O O . GLU A 1 179 ? 2.838 -17.765 -13.152 1.00 88.94 179 GLU A O 1
ATOM 1411 N N . THR A 1 180 ? 3.889 -17.157 -15.041 1.00 89.56 180 THR A N 1
ATOM 1412 C CA . THR A 1 180 ? 5.231 -17.521 -14.573 1.00 89.56 180 THR A CA 1
ATOM 1413 C C . THR A 1 180 ? 5.601 -16.732 -13.320 1.00 89.56 180 THR A C 1
ATOM 1415 O O . THR A 1 180 ? 6.003 -17.325 -12.320 1.00 89.56 180 THR A O 1
ATOM 1418 N N . ILE A 1 181 ? 5.377 -15.412 -13.327 1.00 90.50 181 ILE A N 1
ATOM 1419 C CA . ILE A 1 181 ? 5.632 -14.543 -12.168 1.00 90.50 181 ILE A CA 1
ATOM 1420 C C . ILE A 1 181 ? 4.822 -15.006 -10.950 1.00 90.50 181 ILE A C 1
ATOM 1422 O O . ILE A 1 181 ? 5.357 -15.096 -9.845 1.00 90.50 181 ILE A O 1
ATOM 1426 N N . HIS A 1 182 ? 3.537 -15.331 -11.131 1.00 89.88 182 HIS A N 1
ATOM 1427 C CA . HIS A 1 182 ? 2.709 -15.822 -10.032 1.00 89.88 182 HIS A CA 1
ATOM 1428 C C . HIS A 1 182 ? 3.181 -17.182 -9.509 1.00 89.88 182 HIS A C 1
ATOM 1430 O O . HIS A 1 182 ? 3.295 -17.358 -8.298 1.00 89.88 182 HIS A O 1
ATOM 1436 N N . ARG A 1 183 ? 3.496 -18.123 -10.404 1.00 88.88 183 ARG A N 1
ATOM 1437 C CA . ARG A 1 183 ? 3.968 -19.470 -10.059 1.00 88.88 183 ARG A CA 1
ATOM 1438 C C . ARG A 1 183 ? 5.244 -19.439 -9.217 1.00 88.88 183 ARG A C 1
ATOM 1440 O O . ARG A 1 183 ? 5.392 -20.254 -8.309 1.00 88.88 183 ARG A O 1
ATOM 1447 N N . LEU A 1 184 ? 6.153 -18.505 -9.499 1.00 88.50 184 LEU A N 1
ATOM 1448 C CA . LEU A 1 184 ? 7.394 -18.322 -8.737 1.00 88.50 184 LEU A CA 1
ATOM 1449 C C . LEU A 1 184 ? 7.158 -17.642 -7.375 1.00 88.50 184 LEU A C 1
ATOM 1451 O O . LEU A 1 184 ? 7.971 -17.764 -6.453 1.00 88.50 184 LEU A O 1
ATOM 1455 N N . TRP A 1 185 ? 6.016 -16.975 -7.189 1.00 85.25 185 TRP A N 1
ATOM 1456 C CA . TRP A 1 185 ? 5.659 -16.363 -5.917 1.00 85.25 185 TRP A CA 1
ATOM 1457 C C . TRP A 1 185 ? 5.108 -17.403 -4.931 1.00 85.25 185 TRP A C 1
ATOM 1459 O O . TRP A 1 185 ? 3.906 -17.641 -4.843 1.00 85.25 185 TRP A O 1
ATOM 1469 N N . LYS A 1 186 ? 5.996 -17.957 -4.094 1.00 79.44 186 LYS A N 1
ATOM 1470 C CA . LYS A 1 186 ? 5.689 -19.010 -3.096 1.00 79.44 186 LYS A CA 1
ATOM 1471 C C . LYS A 1 186 ? 4.486 -18.738 -2.179 1.00 79.44 186 LYS A C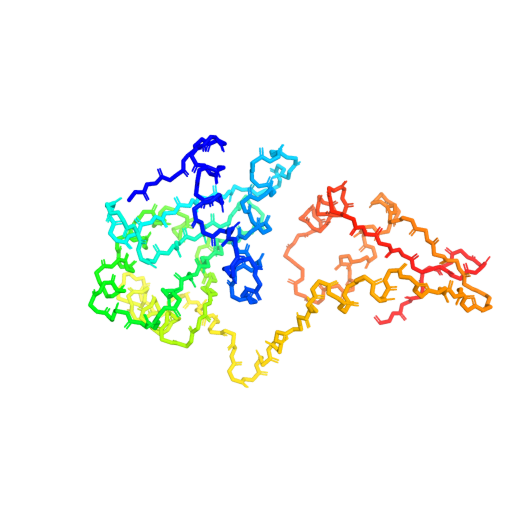 1
ATOM 1473 O O . LYS A 1 186 ? 3.882 -19.680 -1.684 1.00 79.44 186 LYS A O 1
ATOM 1478 N N . ASN A 1 187 ? 4.154 -17.467 -1.945 1.00 73.88 187 ASN A N 1
ATOM 1479 C CA . ASN A 1 187 ? 3.058 -17.034 -1.072 1.00 73.88 187 ASN A CA 1
ATOM 1480 C C . ASN A 1 187 ? 1.937 -16.311 -1.843 1.00 73.88 187 ASN A C 1
ATOM 1482 O O . ASN A 1 187 ? 1.150 -15.576 -1.244 1.00 73.88 187 ASN A O 1
ATOM 1486 N N . GLY A 1 188 ? 1.881 -16.464 -3.169 1.00 72.56 188 GLY A N 1
ATOM 1487 C CA . GLY A 1 188 ? 0.853 -15.859 -4.005 1.00 72.56 188 GLY A CA 1
ATOM 1488 C C . GLY A 1 188 ? -0.534 -16.408 -3.663 1.00 72.56 188 GLY A C 1
ATOM 1489 O O . GLY A 1 188 ? -0.767 -17.609 -3.727 1.00 72.56 188 GLY A O 1
ATOM 1490 N N . ILE A 1 189 ? -1.470 -15.523 -3.312 1.00 75.19 189 ILE A N 1
ATOM 1491 C CA . ILE A 1 189 ? -2.838 -15.913 -2.921 1.00 75.19 189 ILE A CA 1
ATOM 1492 C C . ILE A 1 189 ? -3.728 -16.135 -4.155 1.00 75.19 189 ILE A C 1
ATOM 1494 O O . ILE A 1 189 ? -4.600 -16.998 -4.157 1.00 75.19 189 ILE A O 1
ATOM 1498 N N . SER A 1 190 ? -3.520 -15.341 -5.206 1.00 84.12 190 SER A N 1
ATOM 1499 C CA . SER A 1 190 ? -4.264 -15.397 -6.466 1.00 84.12 190 SER A CA 1
ATOM 1500 C C . SER A 1 190 ? -3.374 -14.898 -7.598 1.00 84.12 190 SER A C 1
ATOM 1502 O O . SER A 1 190 ? -2.628 -13.945 -7.383 1.00 84.12 190 SER A O 1
ATOM 1504 N N . ALA A 1 191 ? -3.479 -15.496 -8.788 1.00 85.62 191 ALA A N 1
ATOM 1505 C CA . ALA A 1 191 ? -2.793 -15.043 -10.002 1.00 85.62 191 ALA A CA 1
ATOM 1506 C C . ALA A 1 191 ? -3.360 -13.722 -10.545 1.00 85.62 191 ALA A C 1
ATOM 1508 O O . ALA A 1 191 ? -2.671 -12.962 -11.222 1.00 85.62 191 ALA A O 1
ATOM 1509 N N . GLU A 1 192 ? -4.620 -13.418 -10.240 1.00 86.75 192 GLU A N 1
ATOM 1510 C CA . GLU A 1 192 ? -5.299 -12.229 -10.755 1.00 86.75 192 GLU A CA 1
ATOM 1511 C C . GLU A 1 192 ? -4.754 -10.938 -10.126 1.00 86.75 192 GLU A C 1
ATOM 1513 O O . GLU A 1 192 ? -4.591 -9.932 -10.816 1.00 86.75 192 GLU A O 1
ATOM 1518 N N . LEU A 1 193 ? -4.395 -10.970 -8.840 1.00 82.12 193 LEU A N 1
ATOM 1519 C CA . LEU A 1 193 ? -3.814 -9.822 -8.142 1.00 82.12 193 LEU A CA 1
ATOM 1520 C C . LEU A 1 193 ? -2.464 -9.360 -8.741 1.00 82.12 193 LEU A C 1
ATOM 1522 O O . LEU A 1 193 ? -2.367 -8.185 -9.103 1.00 82.12 193 LEU A O 1
ATOM 1526 N N . PRO A 1 194 ? -1.428 -10.217 -8.888 1.00 85.94 194 PRO A N 1
ATOM 1527 C CA . PRO A 1 194 ? -0.174 -9.829 -9.523 1.00 85.94 194 PRO A CA 1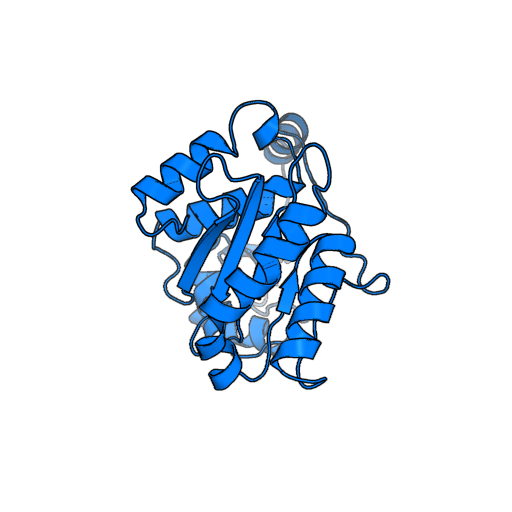
ATOM 1528 C C . PRO A 1 194 ? -0.380 -9.445 -10.986 1.00 85.94 194 PRO A C 1
ATOM 1530 O O . PRO A 1 194 ? 0.171 -8.433 -11.400 1.00 85.94 194 PRO A O 1
ATOM 1533 N N . ARG A 1 195 ? -1.225 -10.150 -11.753 1.00 88.81 195 ARG A N 1
ATOM 1534 C CA . ARG A 1 195 ? -1.529 -9.759 -13.142 1.00 88.81 195 ARG A CA 1
ATOM 1535 C C . ARG A 1 195 ? -2.100 -8.346 -13.226 1.00 88.81 195 ARG A C 1
ATOM 1537 O O . ARG A 1 195 ? -1.652 -7.562 -14.051 1.00 88.81 195 ARG A O 1
ATOM 1544 N N . ASN A 1 196 ? -3.036 -7.985 -12.349 1.00 85.06 196 ASN A N 1
ATOM 1545 C CA . ASN A 1 196 ? -3.545 -6.617 -12.305 1.00 85.06 196 ASN A CA 1
ATOM 1546 C C . ASN A 1 196 ? -2.458 -5.615 -11.907 1.00 85.06 196 ASN A C 1
ATOM 1548 O O . ASN A 1 196 ? -2.364 -4.564 -12.529 1.00 85.06 196 ASN A O 1
ATOM 1552 N N . ARG A 1 197 ? -1.595 -5.931 -10.933 1.00 85.44 197 ARG A N 1
ATOM 1553 C CA . ARG A 1 197 ? -0.472 -5.045 -10.577 1.00 85.44 197 ARG A CA 1
ATOM 1554 C C . ARG A 1 197 ? 0.460 -4.818 -11.767 1.00 85.44 197 ARG A C 1
ATOM 1556 O O . ARG A 1 197 ? 0.797 -3.676 -12.042 1.00 85.44 197 ARG A O 1
ATOM 1563 N N . LEU A 1 198 ? 0.790 -5.867 -12.516 1.00 89.31 198 LEU A N 1
ATOM 1564 C CA . LEU A 1 198 ? 1.648 -5.782 -13.701 1.00 89.31 198 LEU A CA 1
ATOM 1565 C C . LEU A 1 198 ? 1.031 -4.957 -14.846 1.00 89.31 198 LEU A C 1
ATOM 1567 O O . LEU A 1 198 ? 1.775 -4.405 -15.647 1.00 89.31 198 LEU A O 1
ATOM 1571 N N . ARG A 1 199 ? -0.305 -4.844 -14.930 1.00 87.69 199 ARG A N 1
ATOM 1572 C CA . ARG A 1 199 ? -0.979 -4.008 -15.948 1.00 87.69 199 ARG A CA 1
ATOM 1573 C C . ARG A 1 199 ? -0.852 -2.513 -15.683 1.00 87.69 199 ARG A C 1
ATOM 1575 O O . ARG A 1 199 ? -0.822 -1.741 -16.633 1.00 87.69 199 ARG A O 1
ATOM 1582 N N . TYR A 1 200 ? -0.840 -2.119 -14.412 1.00 82.81 200 TYR A N 1
ATOM 1583 C CA . TYR A 1 200 ? -0.956 -0.713 -14.009 1.00 82.81 200 TYR A CA 1
ATOM 1584 C C . TYR A 1 200 ? 0.322 -0.149 -13.387 1.00 82.81 200 TYR A C 1
ATOM 1586 O O . TYR A 1 200 ? 0.475 1.065 -13.304 1.00 82.81 200 TYR A O 1
ATOM 1594 N N . LEU A 1 201 ? 1.247 -1.003 -12.945 1.00 84.75 201 LEU A N 1
ATOM 1595 C CA . LEU A 1 201 ? 2.512 -0.576 -12.357 1.00 84.75 201 LEU A CA 1
ATOM 1596 C C . LEU A 1 201 ? 3.668 -0.797 -13.338 1.00 84.75 201 LEU A C 1
ATOM 1598 O O . LEU A 1 201 ? 3.758 -1.876 -13.935 1.00 84.75 201 LEU A O 1
ATOM 1602 N N . PRO A 1 202 ? 4.594 0.175 -13.465 1.00 87.56 202 PRO A N 1
ATOM 1603 C CA . PRO A 1 202 ? 5.796 0.014 -14.272 1.00 87.56 202 PRO A CA 1
ATOM 1604 C C . PRO A 1 202 ? 6.545 -1.260 -13.880 1.00 87.56 202 PRO A C 1
ATOM 1606 O O . PRO A 1 202 ? 6.955 -1.422 -12.732 1.00 87.56 202 PRO A O 1
ATOM 1609 N N . SER A 1 203 ? 6.697 -2.168 -14.840 1.00 91.75 203 SER A N 1
ATOM 1610 C CA . SER A 1 203 ? 7.296 -3.483 -14.630 1.00 91.75 203 SER A CA 1
ATOM 1611 C C . SER A 1 203 ? 8.169 -3.844 -15.828 1.00 91.75 203 SER A C 1
ATOM 1613 O O . SER A 1 203 ? 7.784 -3.615 -16.977 1.00 91.75 203 SER A O 1
ATOM 1615 N N . LEU A 1 204 ? 9.340 -4.419 -15.562 1.00 92.69 204 LEU A N 1
ATOM 1616 C CA . LEU A 1 204 ? 10.328 -4.798 -16.572 1.00 92.69 204 LEU A CA 1
ATOM 1617 C C . LEU A 1 204 ? 10.670 -6.284 -16.424 1.00 92.69 204 LEU A C 1
ATOM 1619 O O . LEU A 1 204 ? 10.758 -6.786 -15.304 1.00 92.69 204 LEU A O 1
ATOM 1623 N N . CYS A 1 205 ? 10.869 -6.976 -17.541 1.00 91.50 205 CYS A N 1
ATOM 1624 C CA . CYS A 1 205 ? 11.311 -8.366 -17.582 1.00 91.50 205 CYS A CA 1
ATOM 1625 C C . CYS A 1 205 ? 12.660 -8.459 -18.301 1.00 91.50 205 CYS A C 1
ATOM 1627 O O . CYS A 1 205 ? 12.879 -7.772 -19.301 1.00 91.50 205 CYS A O 1
ATOM 1629 N N . ALA A 1 206 ? 13.539 -9.326 -17.799 1.00 91.00 206 ALA A N 1
ATOM 1630 C CA . ALA A 1 206 ? 14.748 -9.733 -18.497 1.00 91.00 206 ALA A CA 1
ATOM 1631 C C . ALA A 1 206 ? 14.492 -11.053 -19.229 1.00 91.00 206 ALA A C 1
ATOM 1633 O O . ALA A 1 206 ? 13.996 -12.010 -18.629 1.00 91.00 206 ALA A O 1
ATOM 1634 N N . ARG A 1 207 ? 14.833 -11.111 -20.516 1.00 87.88 207 ARG A N 1
ATOM 1635 C CA . ARG A 1 207 ? 14.652 -12.306 -21.351 1.00 87.88 207 ARG A CA 1
ATOM 1636 C C . ARG A 1 207 ? 15.964 -12.717 -21.968 1.00 87.88 207 ARG A C 1
ATOM 1638 O O . ARG A 1 207 ? 16.777 -11.864 -22.305 1.00 87.88 207 ARG A O 1
ATOM 1645 N N . THR A 1 208 ? 16.153 -14.018 -22.131 1.00 86.88 208 THR A N 1
ATOM 1646 C CA . THR A 1 208 ? 17.250 -14.526 -22.952 1.00 86.88 208 THR A CA 1
ATOM 1647 C C . THR A 1 208 ? 16.912 -14.333 -24.426 1.00 86.88 208 THR A C 1
ATOM 1649 O O . THR A 1 208 ? 15.740 -14.338 -24.809 1.00 86.88 208 THR A O 1
ATOM 1652 N N . THR A 1 209 ? 17.921 -14.202 -25.284 1.00 69.50 209 THR A N 1
ATOM 1653 C CA . THR A 1 209 ? 17.725 -14.125 -26.745 1.00 69.50 209 THR A CA 1
ATOM 1654 C C . THR A 1 209 ? 17.076 -15.377 -27.353 1.00 69.50 209 THR A C 1
ATOM 1656 O O . THR A 1 209 ? 16.658 -15.343 -28.507 1.00 69.50 209 THR A O 1
ATOM 1659 N N . GLU A 1 210 ? 16.948 -16.462 -26.583 1.00 69.12 210 GLU A N 1
ATOM 1660 C CA . GLU A 1 210 ? 16.225 -17.688 -26.949 1.00 69.12 210 GLU A CA 1
ATOM 1661 C C . GLU A 1 210 ? 14.718 -17.631 -26.609 1.00 69.12 210 GLU A C 1
ATOM 1663 O O . GLU A 1 210 ? 13.965 -18.527 -26.979 1.00 69.12 210 GLU A O 1
ATOM 1668 N N . GLY A 1 211 ? 14.247 -16.549 -25.973 1.00 54.66 211 GLY A N 1
ATOM 1669 C CA . GLY A 1 211 ? 12.827 -16.288 -25.716 1.00 54.66 211 GLY A CA 1
ATOM 1670 C C . GLY A 1 211 ? 12.283 -16.857 -24.403 1.00 54.66 211 GLY A C 1
ATOM 1671 O O . GLY A 1 211 ? 11.117 -16.617 -24.085 1.00 54.66 211 GLY A O 1
ATOM 1672 N N . GLU A 1 212 ? 13.102 -17.554 -23.612 1.00 56.12 212 GLU A N 1
ATOM 1673 C CA . GLU A 1 212 ? 12.712 -18.045 -22.288 1.00 56.12 212 GLU A CA 1
ATOM 1674 C C . GLU A 1 212 ? 13.080 -17.029 -21.194 1.00 56.12 212 GLU A C 1
ATOM 1676 O O . GLU A 1 212 ? 14.206 -16.514 -21.124 1.00 56.12 212 GLU A O 1
ATOM 1681 N N . SER A 1 213 ? 12.109 -16.721 -20.329 1.00 49.69 213 SER A N 1
ATOM 1682 C CA . SER A 1 213 ? 12.349 -16.036 -19.057 1.00 49.69 213 SER A CA 1
ATOM 1683 C C . SER A 1 213 ? 13.119 -16.987 -18.144 1.00 49.69 213 SER A C 1
ATOM 1685 O O . SER A 1 213 ? 12.618 -18.076 -17.867 1.00 49.69 213 SER A O 1
ATOM 1687 N N . GLN A 1 214 ? 14.314 -16.607 -17.683 1.00 49.03 214 GLN A N 1
ATOM 1688 C CA . GLN A 1 214 ? 15.073 -17.467 -16.775 1.00 49.03 214 GLN A CA 1
ATOM 1689 C C . GLN A 1 214 ? 14.351 -17.611 -15.433 1.00 49.03 214 GLN A C 1
ATOM 1691 O O . GLN A 1 214 ? 14.040 -16.619 -14.773 1.00 49.03 214 GLN A O 1
ATOM 1696 N N . ASP A 1 215 ? 14.104 -18.865 -15.053 1.00 50.72 215 ASP A N 1
ATOM 1697 C CA . ASP A 1 215 ? 13.692 -19.258 -13.711 1.00 50.72 215 ASP A CA 1
ATOM 1698 C C . ASP A 1 215 ? 14.820 -18.901 -12.723 1.00 50.72 215 ASP A C 1
ATOM 1700 O O . ASP A 1 215 ? 15.936 -19.421 -12.821 1.00 50.72 215 ASP A O 1
ATOM 1704 N N . GLY A 1 216 ? 14.524 -17.997 -11.788 1.00 35.53 216 GLY A N 1
ATOM 1705 C CA . GLY A 1 216 ? 15.355 -17.662 -10.628 1.00 35.53 216 GLY A CA 1
ATOM 1706 C C . GLY A 1 216 ? 14.658 -18.031 -9.328 1.00 35.53 216 GLY A C 1
ATOM 1707 O O . GLY A 1 216 ? 13.429 -17.804 -9.238 1.00 35.53 216 GLY A O 1
#

Foldseek 3Di:
DKQDALVSLVVVCPVQCDDPSVQDLLCPVSNVLSVCVSVVLQPQWDWIWDFPPPPPGQKIWIWIDHPQDQIEIEIRGHPVDHPLVRLLVVLLVVCVVCVVSCVVPLEYEYEDDPSSQVSNVVNCCVVPNPSYDYDYCDPVNPPDRDDDDPVRVVVVVPDDDDDDPQKDKDQDDLVPCLVVVQVLPPPRRDSVNSSSCSVRPGGIAMAGPVGDGDDD

Organism: NCBI:txid1317129

Secondary structure (DSSP, 8-state):
-EE-SHHHHHHHHHHHSSGGGGG-GGGHHHHHHHHHHHH---TTSEEEEEEESSSS-SEEEEEEE-SSS--EEEEE--TT---HHHHHHHHHHHHHHHHHHHHHHS--EEES-HHHHHHHHHHHHHHH-TT-----S-TTS--------HHHHHHHHHS-PPPPTTEEEEE--HHHHHHHHHHH-TT-S-SHHHHHHHHHS--EEEEETTSPPPP-

pLDDT: mean 84.28, std 12.76, range [35.53, 96.69]